Protein AF-A0A7S3WIM1-F1 (afdb_monomer_lite)

Secondary structure (DSSP, 8-state):
-------SSHHHHHHGGG-----S--PEEEETTTSHHHHHHHHHHHHHH---EEEEESSSS--GGGHHHHHHHHHHHHHHS-EEEEE--TT-HHHHHHHHHHHTSTT---TT----HHHHHHHHHHHTTTS-HHHHHHHHHHHHHHHHHHHHHHHHHHHS-S---HHHHHHHHHHHHHHHHHHHHHHHHH------------SPPP---------TTGGGTSS-S-HHHHHHHHHHHHHHHHHHHTT-

InterPro domains:
  IPR013968 Polyketide synthase-like, ketoreductase domain [PF08659] (28-104)

pLDDT: mean 79.64, std 20.09, range [36.84, 97.56]

Radius of gyration: 29.09 Å; chains: 1; bounding box: 79×67×80 Å

Sequence (248 aa):
QGGAVRLEEDLLCSFLHLKPRLQATLKMLVTGGLGGLGLICSFHCAAEFENPIITTSRSGKLPPNAGPTGQNLYEAIKEIVPIYNVKMDVGNSKAAADLFAWLNRPGVPFEERTMLIDDVIEQLKHKMNTLPNEALVALQDFLLETRDKLGEIIGDLLSRETKVEPGTVREIQDKAAAVSDMISRLAPKVGILRTGRCRLVGGVPPPSYSVPDWNGTAAQRESQMDKDVLLGLMQEEMEKQEAAEDAQ

Foldseek 3Di:
DDDDDPDPPVVVVVVLPDDPPLPPLDEAEQEQLLDLVSLVVLLVCLVRPLHEYEYEDLVLDNPPVNPPVSVVSVVNSVVRHHYHRHNDDPVDPVRVVVVVVVVPDPDPDRPDPCPPLVVVLVVCVVCVVPDDLVVLVVSLLVLVVVLVVLVVVLVVVVPDPDPDPVVVSVVSVVSSVSSVVSNVVSCVVNPDPDPPNPPSPNDDPPPPPPPPPCPPPVVPPPPPPPVVVVVVVVVVVVVVVVVVVVVD

Organism: NCBI:txid141414

Structure (mmCIF, N/CA/C/O backbone):
data_AF-A0A7S3WIM1-F1
#
_entry.id   AF-A0A7S3WIM1-F1
#
loop_
_atom_site.group_PDB
_atom_site.id
_atom_site.type_symbol
_atom_site.label_atom_id
_atom_site.label_alt_id
_atom_site.label_comp_id
_atom_site.label_asym_id
_atom_site.label_entity_id
_atom_site.label_seq_id
_atom_site.pdbx_PDB_ins_code
_atom_site.Cartn_x
_atom_site.Cartn_y
_atom_site.Cartn_z
_atom_site.occupancy
_atom_site.B_iso_or_equiv
_atom_site.auth_seq_id
_atom_site.auth_comp_id
_atom_site.auth_asym_id
_atom_site.auth_atom_id
_atom_site.pdbx_PDB_model_num
ATOM 1 N N . GLN A 1 1 ? -27.204 -46.152 -13.276 1.00 44.31 1 GLN A N 1
ATOM 2 C CA . GLN A 1 1 ? -25.795 -46.017 -13.706 1.00 44.31 1 GLN A CA 1
ATOM 3 C C . GLN A 1 1 ? -25.565 -44.551 -14.032 1.00 44.31 1 GLN A C 1
ATOM 5 O O . GLN A 1 1 ? -26.363 -44.009 -14.780 1.00 44.31 1 GLN A O 1
ATOM 10 N N . GLY A 1 2 ? -24.565 -43.913 -13.416 1.00 40.06 2 GLY A N 1
ATOM 11 C CA . GLY A 1 2 ? -24.251 -42.491 -13.631 1.00 40.06 2 GLY A CA 1
ATOM 12 C C . GLY A 1 2 ? -24.148 -41.652 -12.352 1.00 40.06 2 GLY A C 1
ATOM 13 O O . GLY A 1 2 ? -24.741 -40.585 -12.282 1.00 40.06 2 GLY A O 1
ATOM 14 N N . GLY A 1 3 ? -23.443 -42.143 -11.327 1.00 44.50 3 GLY A N 1
ATOM 15 C CA . GLY A 1 3 ? -23.048 -41.344 -10.163 1.00 44.50 3 GLY A CA 1
ATOM 16 C C . GLY A 1 3 ? -21.635 -40.810 -10.377 1.00 44.50 3 GLY A C 1
ATOM 17 O O . GLY A 1 3 ? -20.673 -41.514 -10.089 1.00 44.50 3 GLY A O 1
ATOM 18 N N . ALA A 1 4 ? -21.518 -39.605 -10.934 1.00 43.84 4 ALA A N 1
ATOM 19 C CA . ALA A 1 4 ? -20.244 -38.925 -11.137 1.00 43.84 4 ALA A CA 1
ATOM 20 C C . ALA A 1 4 ? -19.986 -37.946 -9.980 1.00 43.84 4 ALA A C 1
ATOM 22 O O . ALA A 1 4 ? -20.595 -36.884 -9.886 1.00 43.84 4 ALA A O 1
ATOM 23 N N . VAL A 1 5 ? -19.135 -38.414 -9.068 1.00 43.44 5 VAL A N 1
ATOM 24 C CA . VAL A 1 5 ? -18.111 -37.708 -8.281 1.00 43.44 5 VAL A CA 1
ATOM 25 C C . VAL A 1 5 ? -18.199 -36.174 -8.293 1.00 43.44 5 VAL A C 1
ATOM 27 O O . VAL A 1 5 ? -17.794 -35.519 -9.247 1.00 43.44 5 VAL A O 1
ATOM 30 N N . ARG A 1 6 ? -18.679 -35.606 -7.181 1.00 45.28 6 ARG A N 1
ATOM 31 C CA . ARG A 1 6 ? -18.720 -34.161 -6.899 1.00 45.28 6 ARG A CA 1
ATOM 32 C C . ARG A 1 6 ? -18.099 -33.878 -5.524 1.00 45.28 6 ARG A C 1
ATOM 34 O O . ARG A 1 6 ? -18.742 -33.297 -4.662 1.00 45.28 6 ARG A O 1
ATOM 41 N N . LEU A 1 7 ? -16.897 -34.414 -5.296 1.00 43.72 7 LEU A N 1
ATOM 42 C CA . LEU A 1 7 ? -16.209 -34.398 -3.993 1.00 43.72 7 LEU A CA 1
ATOM 43 C C . LEU A 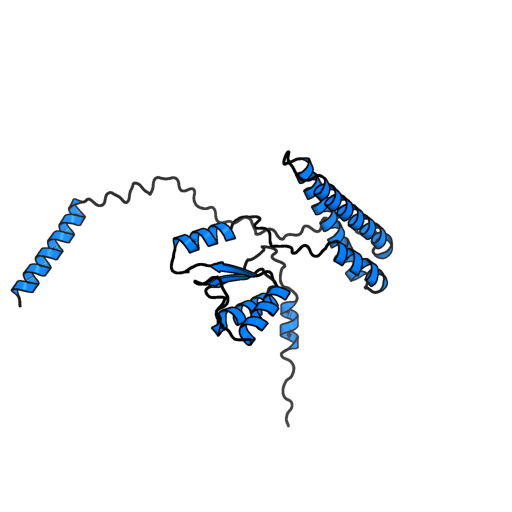1 7 ? -14.748 -33.907 -4.062 1.00 43.72 7 LEU A C 1
ATOM 45 O O . LEU A 1 7 ? -14.006 -34.113 -3.109 1.00 43.72 7 LEU A O 1
ATOM 49 N N . GLU A 1 8 ? -14.325 -33.248 -5.148 1.00 45.06 8 GLU A N 1
ATOM 50 C CA . GLU A 1 8 ? -12.956 -32.696 -5.254 1.00 45.06 8 GLU A CA 1
ATOM 51 C C . GLU A 1 8 ? -12.845 -31.165 -5.141 1.00 45.06 8 GLU A C 1
ATOM 53 O O . GLU A 1 8 ? -11.731 -30.656 -5.080 1.00 45.06 8 GLU A O 1
ATOM 58 N N . GLU A 1 9 ? -13.944 -30.412 -5.021 1.00 48.03 9 GLU A N 1
ATOM 59 C CA . GLU A 1 9 ? -13.854 -28.943 -4.872 1.00 48.03 9 GLU A CA 1
ATOM 60 C C . GLU A 1 9 ? -13.804 -28.467 -3.405 1.00 48.03 9 GLU A C 1
ATOM 62 O O . GLU A 1 9 ? -13.225 -27.421 -3.114 1.00 48.03 9 GLU A O 1
ATOM 67 N N . ASP A 1 10 ? -14.283 -29.265 -2.445 1.00 42.06 10 ASP A N 1
ATOM 68 C CA . ASP A 1 10 ? -14.347 -28.840 -1.033 1.00 42.06 10 ASP A CA 1
ATOM 69 C C . ASP A 1 10 ? -13.026 -29.033 -0.257 1.00 42.06 10 ASP A C 1
ATOM 71 O O . ASP A 1 10 ? -12.781 -28.379 0.762 1.00 42.06 10 ASP A O 1
ATOM 75 N N . LEU A 1 11 ? -12.117 -29.881 -0.754 1.00 40.75 11 LEU A N 1
ATOM 76 C CA . LEU A 1 11 ? -10.811 -30.124 -0.121 1.00 40.75 11 LEU A CA 1
ATOM 77 C C . LEU A 1 11 ? -9.737 -29.107 -0.540 1.00 40.75 11 LEU A C 1
ATOM 79 O O . LEU A 1 11 ? -8.843 -28.804 0.252 1.00 40.75 11 LEU A O 1
ATOM 83 N N . LEU A 1 12 ? -9.873 -28.492 -1.718 1.00 44.62 12 LEU A N 1
ATOM 84 C CA . LEU A 1 12 ? -9.030 -27.368 -2.146 1.00 44.62 12 LEU A CA 1
ATOM 85 C C . LEU A 1 12 ? -9.349 -26.075 -1.375 1.00 44.62 12 LEU A C 1
ATOM 87 O O . LEU A 1 12 ? -8.452 -25.278 -1.103 1.00 44.62 12 LEU A O 1
ATOM 91 N N . CYS A 1 13 ? -10.594 -25.911 -0.920 1.00 39.00 13 CYS A N 1
ATOM 92 C CA . CYS A 1 13 ? -11.019 -24.753 -0.131 1.00 39.00 13 CYS A CA 1
ATOM 93 C C . CYS A 1 13 ? -10.450 -24.771 1.306 1.00 39.00 13 CYS A C 1
ATOM 95 O O . CYS A 1 13 ? -10.194 -23.725 1.903 1.00 39.00 13 CYS A O 1
ATOM 97 N N . SER A 1 14 ? -10.158 -25.963 1.841 1.00 36.84 14 SER A N 1
ATOM 98 C CA . SER A 1 14 ? -9.621 -26.127 3.202 1.00 36.84 14 SER A CA 1
ATOM 99 C C . SER A 1 14 ? -8.096 -25.952 3.289 1.00 36.84 14 SER A C 1
ATOM 101 O O . SER A 1 14 ? -7.578 -25.639 4.359 1.00 36.84 14 SER A O 1
ATOM 103 N N . PHE A 1 15 ? -7.369 -26.080 2.171 1.00 37.62 15 PHE A N 1
ATOM 104 C CA . PHE A 1 15 ? -5.923 -25.804 2.114 1.00 37.62 15 PHE A CA 1
ATOM 105 C C . PHE A 1 15 ? -5.602 -24.322 1.843 1.00 37.62 15 PHE A C 1
ATOM 107 O O . PHE A 1 15 ? -4.501 -23.861 2.139 1.00 37.62 15 PHE A O 1
ATOM 114 N N . LEU A 1 16 ? -6.576 -23.548 1.348 1.00 43.53 16 LEU A N 1
ATOM 115 C CA . LEU A 1 16 ? -6.463 -22.098 1.140 1.00 43.53 16 LEU A CA 1
ATOM 116 C C . LEU A 1 16 ? -6.648 -21.271 2.426 1.00 43.53 16 LEU A C 1
ATOM 118 O O . LEU A 1 16 ? -6.333 -20.082 2.439 1.00 43.53 16 LEU A O 1
ATOM 122 N N . HIS A 1 17 ? -7.108 -21.880 3.524 1.00 42.34 17 HIS A N 1
ATOM 123 C CA . HIS A 1 17 ? -7.450 -21.165 4.762 1.00 42.34 17 HIS A CA 1
ATOM 124 C C . HIS A 1 17 ? -6.300 -21.003 5.767 1.00 42.34 17 HIS A C 1
ATOM 126 O O . HIS A 1 17 ? -6.487 -20.437 6.844 1.00 42.34 17 HIS A O 1
ATOM 132 N N . LEU A 1 18 ? -5.095 -21.456 5.414 1.00 36.91 18 LEU A N 1
ATOM 133 C CA . LEU A 1 18 ? -3.897 -21.295 6.233 1.00 36.91 18 LEU A CA 1
ATOM 134 C C . LEU A 1 18 ? -2.761 -20.656 5.426 1.00 36.91 18 LEU A C 1
ATOM 136 O O . LEU A 1 18 ? -1.628 -21.126 5.462 1.00 36.91 18 LEU A O 1
ATOM 140 N N . LYS A 1 19 ? -3.038 -19.578 4.676 1.00 43.16 19 LYS A N 1
ATOM 141 C CA . LYS A 1 19 ? -1.959 -18.728 4.152 1.00 43.16 19 LYS A CA 1
ATOM 142 C C . LYS A 1 19 ? -1.282 -18.063 5.355 1.00 43.16 19 LYS A C 1
ATOM 144 O O . LYS A 1 19 ? -1.912 -17.212 5.992 1.00 43.16 19 LYS A O 1
ATOM 149 N N . PRO A 1 20 ? -0.028 -18.410 5.709 1.00 40.34 20 PRO A N 1
ATOM 150 C CA . PRO A 1 20 ? 0.709 -17.598 6.657 1.00 40.34 20 PRO A CA 1
ATOM 151 C C . PRO A 1 20 ? 0.737 -16.193 6.062 1.00 40.34 20 PRO A C 1
ATOM 153 O O . PRO A 1 20 ? 1.216 -16.004 4.943 1.00 40.34 20 PRO A O 1
ATOM 156 N N . ARG A 1 21 ? 0.170 -15.219 6.783 1.00 42.69 21 ARG A N 1
ATOM 157 C CA . ARG A 1 21 ? 0.326 -13.787 6.513 1.00 42.69 21 ARG A CA 1
ATOM 158 C C . ARG A 1 21 ? 1.806 -13.435 6.690 1.00 42.69 21 ARG A C 1
ATOM 160 O O . ARG A 1 21 ? 2.195 -12.785 7.654 1.00 42.69 21 ARG A O 1
ATOM 167 N N . LEU A 1 22 ? 2.644 -13.900 5.769 1.00 41.75 22 LEU A N 1
ATOM 168 C CA . LEU A 1 22 ? 3.973 -13.384 5.512 1.00 41.75 22 LEU A CA 1
ATOM 169 C C . LEU A 1 22 ? 3.746 -11.962 5.003 1.00 41.75 22 LEU A C 1
ATOM 171 O O . LEU A 1 22 ? 3.709 -11.712 3.808 1.00 41.75 22 LEU A O 1
ATOM 175 N N . GLN A 1 23 ? 3.564 -11.022 5.933 1.00 47.00 23 GLN A N 1
ATOM 176 C CA . GLN A 1 23 ? 3.535 -9.582 5.674 1.00 47.00 23 GLN A CA 1
ATOM 177 C C . GLN A 1 23 ? 4.931 -9.037 5.326 1.00 47.00 23 GLN A C 1
ATOM 179 O O . GLN A 1 23 ? 5.247 -7.872 5.553 1.00 47.00 23 GLN A O 1
ATOM 184 N N . ALA A 1 24 ? 5.771 -9.861 4.705 1.00 47.94 24 ALA A N 1
ATOM 185 C CA . ALA A 1 24 ? 6.684 -9.330 3.724 1.00 47.94 24 ALA A CA 1
ATOM 186 C C . ALA A 1 24 ? 5.780 -8.811 2.605 1.00 47.94 24 ALA A C 1
ATOM 188 O O . ALA A 1 24 ? 5.082 -9.597 1.973 1.00 47.94 24 ALA A O 1
ATOM 189 N N . THR A 1 25 ? 5.721 -7.499 2.406 1.00 60.59 25 THR A N 1
ATOM 190 C CA . THR A 1 25 ? 5.025 -6.877 1.275 1.00 60.59 25 THR A CA 1
ATOM 191 C C . THR A 1 25 ? 5.724 -7.299 -0.020 1.00 60.59 25 THR A C 1
ATOM 193 O O . THR A 1 25 ? 6.511 -6.561 -0.609 1.00 60.59 25 THR A O 1
ATOM 196 N N . LEU A 1 26 ? 5.497 -8.551 -0.421 1.00 71.44 26 LEU A N 1
ATOM 197 C CA . LEU A 1 26 ? 6.069 -9.190 -1.591 1.00 71.44 26 LEU A CA 1
ATOM 198 C C . LEU A 1 26 ? 5.455 -8.510 -2.806 1.00 71.44 26 LEU A C 1
ATOM 200 O O . LEU A 1 26 ? 4.326 -8.786 -3.194 1.00 71.44 26 LEU A O 1
ATOM 204 N N . LYS A 1 27 ? 6.201 -7.572 -3.384 1.00 85.56 27 LYS A N 1
ATOM 205 C CA . LYS A 1 27 ? 5.843 -6.929 -4.647 1.00 85.56 27 LYS A CA 1
ATOM 206 C C . LYS A 1 27 ? 5.960 -7.973 -5.754 1.00 85.56 27 LYS A C 1
ATOM 208 O O . LYS A 1 27 ? 7.002 -8.617 -5.878 1.00 85.56 27 LYS A O 1
ATOM 213 N N . MET A 1 28 ? 4.922 -8.126 -6.567 1.00 92.06 28 MET A N 1
ATOM 214 C CA . MET A 1 28 ? 4.982 -9.012 -7.728 1.00 92.06 28 MET A CA 1
ATOM 215 C C . MET A 1 28 ? 5.430 -8.237 -8.958 1.00 92.06 28 MET A C 1
ATOM 217 O O . MET A 1 28 ? 4.812 -7.245 -9.331 1.00 92.06 28 MET A O 1
ATOM 221 N N . LEU A 1 29 ? 6.507 -8.695 -9.591 1.00 94.38 29 LEU A N 1
ATOM 222 C CA . LEU A 1 29 ? 7.037 -8.111 -10.817 1.00 94.38 29 LEU A CA 1
ATOM 223 C C . LEU A 1 29 ? 6.609 -8.958 -12.017 1.00 94.38 29 LEU A C 1
ATOM 225 O O . LEU A 1 29 ? 6.987 -10.123 -12.118 1.00 94.38 29 LEU A O 1
ATOM 229 N N . VAL A 1 30 ? 5.867 -8.361 -12.947 1.00 95.81 30 VAL A N 1
ATOM 230 C CA . VAL A 1 30 ? 5.442 -9.007 -14.195 1.00 95.81 30 VAL A CA 1
ATOM 231 C C . VAL A 1 30 ? 6.123 -8.314 -15.368 1.00 95.81 30 VAL A C 1
ATOM 233 O O . VAL A 1 30 ? 5.786 -7.182 -15.741 1.00 95.81 30 VAL A O 1
ATOM 236 N N . THR A 1 31 ? 7.094 -8.997 -15.973 1.00 96.12 31 THR A N 1
ATOM 237 C CA . THR A 1 31 ? 7.763 -8.493 -17.171 1.00 96.12 31 THR A CA 1
ATOM 238 C C . THR A 1 31 ? 6.844 -8.609 -18.383 1.00 96.12 31 THR A C 1
ATOM 240 O O . THR A 1 31 ? 6.213 -9.638 -18.609 1.00 96.12 31 THR A O 1
ATOM 243 N N . GLY A 1 32 ? 6.693 -7.524 -19.146 1.00 95.06 32 GLY A N 1
ATOM 244 C CA . GLY A 1 32 ? 5.708 -7.483 -20.232 1.00 95.06 32 GLY A CA 1
ATOM 245 C C . GLY A 1 32 ? 4.250 -7.499 -19.747 1.00 95.06 32 GLY A C 1
ATOM 246 O O . GLY A 1 32 ? 3.360 -7.884 -20.505 1.00 95.06 32 GLY A O 1
ATOM 247 N N . GLY A 1 33 ? 3.987 -7.066 -18.507 1.00 94.06 33 GLY A N 1
ATOM 248 C CA . GLY A 1 33 ? 2.667 -7.148 -17.866 1.00 94.06 33 GLY A CA 1
ATOM 249 C C . GLY A 1 33 ? 1.535 -6.393 -18.575 1.00 94.06 33 GLY A C 1
ATOM 250 O O . GLY A 1 33 ? 0.373 -6.699 -18.349 1.00 94.06 33 GLY A O 1
ATOM 251 N N . LEU A 1 34 ? 1.853 -5.455 -19.477 1.00 94.62 34 LEU A N 1
ATOM 252 C CA . LEU A 1 34 ? 0.857 -4.727 -20.282 1.00 94.62 34 LEU A CA 1
ATOM 253 C C . LEU A 1 34 ? 0.441 -5.461 -21.574 1.00 94.62 34 LEU A C 1
ATOM 255 O O . LEU A 1 34 ? -0.373 -4.939 -22.334 1.00 94.62 34 LEU A O 1
ATOM 259 N N . GLY A 1 35 ? 1.015 -6.632 -21.869 1.00 94.06 35 GLY A N 1
ATOM 260 C CA . GLY A 1 35 ? 0.565 -7.502 -22.962 1.00 94.06 35 GLY A CA 1
ATOM 261 C C . GLY A 1 35 ? -0.676 -8.319 -22.580 1.00 94.06 35 GLY A C 1
ATOM 262 O O . GLY A 1 35 ? -0.981 -8.457 -21.402 1.00 94.06 35 GLY A O 1
ATOM 263 N N . GLY A 1 36 ? -1.372 -8.916 -23.556 1.00 93.44 36 GLY A N 1
ATOM 264 C CA . GLY A 1 36 ? -2.615 -9.667 -23.299 1.00 93.44 36 GLY A CA 1
ATOM 265 C C . GLY A 1 36 ? -2.464 -10.776 -22.247 1.00 93.44 36 GLY A C 1
ATOM 266 O O . GLY A 1 36 ? -3.211 -10.812 -21.275 1.00 93.44 36 GLY A O 1
ATOM 267 N N . LEU A 1 37 ? -1.436 -11.623 -22.382 1.00 94.19 37 LEU A N 1
ATOM 268 C CA . LEU A 1 37 ? -1.126 -12.660 -21.385 1.00 94.19 37 LEU A CA 1
ATOM 269 C C . LEU A 1 37 ? -0.609 -12.079 -20.063 1.00 94.19 37 LEU A C 1
ATOM 271 O O . LEU A 1 37 ? -0.914 -12.608 -18.998 1.00 94.19 37 LEU A O 1
ATOM 275 N N . GLY A 1 38 ? 0.146 -10.980 -20.128 1.00 95.19 38 GLY A N 1
ATOM 276 C CA . GLY A 1 38 ? 0.656 -10.283 -18.949 1.00 95.19 38 GLY A CA 1
ATOM 277 C C . GLY A 1 38 ? -0.467 -9.740 -18.065 1.00 95.19 38 GLY A C 1
ATOM 278 O O . GLY A 1 38 ? -0.392 -9.873 -16.846 1.00 95.19 38 GLY A O 1
ATOM 279 N N . LEU A 1 39 ? -1.533 -9.208 -18.671 1.00 95.88 39 LEU A N 1
ATOM 280 C CA . LEU A 1 39 ? -2.716 -8.711 -17.965 1.00 95.88 39 LEU A CA 1
ATOM 281 C C . LEU A 1 39 ? -3.506 -9.848 -17.317 1.00 95.88 39 LEU A C 1
ATOM 283 O O . LEU A 1 39 ? -3.874 -9.733 -16.155 1.00 95.88 39 LEU A O 1
ATOM 287 N N . ILE A 1 40 ? -3.709 -10.963 -18.023 1.00 95.69 40 ILE A N 1
ATOM 288 C CA . ILE A 1 40 ? -4.391 -12.142 -17.463 1.00 95.69 40 ILE A CA 1
ATOM 289 C C . ILE A 1 40 ? -3.599 -12.707 -16.275 1.00 95.69 40 ILE A C 1
ATOM 291 O O . ILE A 1 40 ? -4.168 -12.966 -15.218 1.00 95.69 40 ILE A O 1
ATOM 295 N N . CYS A 1 41 ? -2.277 -12.839 -16.420 1.00 96.31 41 CYS A N 1
ATOM 296 C CA . CYS A 1 41 ? -1.400 -13.282 -15.337 1.00 96.31 41 CYS A CA 1
ATOM 297 C C . CYS A 1 41 ? -1.461 -12.316 -14.144 1.00 96.31 41 CYS A C 1
ATOM 299 O O . CYS A 1 41 ? -1.649 -12.743 -13.009 1.00 96.31 41 CYS A O 1
ATOM 301 N N . SER A 1 42 ? -1.393 -11.007 -14.406 1.00 96.12 42 SER A N 1
ATOM 302 C CA . SER A 1 42 ? -1.501 -9.975 -13.369 1.00 96.12 42 SER A CA 1
ATOM 303 C C . SER A 1 42 ? -2.852 -10.030 -12.650 1.00 96.12 42 SER A C 1
ATOM 305 O O . SER A 1 42 ? -2.892 -9.901 -11.434 1.00 96.12 42 SER A O 1
ATOM 307 N N . PHE A 1 43 ? -3.947 -10.290 -13.364 1.00 95.94 43 PHE A N 1
ATOM 308 C CA . PHE A 1 43 ? -5.272 -10.457 -12.771 1.00 95.94 43 PHE A CA 1
ATOM 309 C C . PHE A 1 43 ? -5.362 -11.672 -11.850 1.00 95.94 43 PHE A C 1
ATOM 311 O O . PHE A 1 43 ? -5.806 -11.536 -10.712 1.00 95.94 43 PHE A O 1
ATOM 318 N N . HIS A 1 44 ? -4.872 -12.832 -12.285 1.00 95.00 44 HIS A N 1
ATOM 319 C CA . HIS A 1 44 ? -4.832 -14.015 -11.424 1.00 95.00 44 HIS A CA 1
ATOM 320 C C . HIS A 1 44 ? -3.946 -13.804 -10.194 1.00 95.00 44 HIS A C 1
ATOM 322 O O . HIS A 1 44 ? -4.337 -14.155 -9.085 1.00 95.00 44 HIS A O 1
ATOM 328 N N . CYS A 1 45 ? -2.786 -13.173 -10.369 1.00 93.38 45 CYS A N 1
ATOM 329 C CA . CYS A 1 45 ? -1.904 -12.823 -9.265 1.00 93.38 45 CYS A CA 1
ATOM 330 C C . CYS A 1 45 ? -2.575 -11.853 -8.275 1.00 93.38 45 CYS A C 1
ATOM 332 O O . CYS A 1 45 ? -2.471 -12.043 -7.064 1.00 93.38 45 CYS A O 1
ATOM 334 N N . ALA A 1 46 ? -3.284 -10.836 -8.771 1.00 93.38 46 ALA A N 1
ATOM 335 C CA . ALA A 1 46 ? -4.006 -9.880 -7.937 1.00 93.38 46 ALA A CA 1
ATOM 336 C C . ALA A 1 46 ? -5.101 -10.564 -7.114 1.00 93.38 46 ALA A C 1
ATOM 338 O O . ALA A 1 46 ? -5.165 -10.355 -5.906 1.00 93.38 46 ALA A O 1
ATOM 339 N N . ALA A 1 47 ? -5.912 -11.404 -7.760 1.00 92.31 47 ALA A N 1
ATOM 340 C CA . ALA A 1 47 ? -7.014 -12.115 -7.122 1.00 92.31 47 ALA A CA 1
ATOM 341 C C . ALA A 1 47 ? -6.538 -13.130 -6.069 1.00 92.31 47 ALA A C 1
ATOM 343 O O . ALA A 1 47 ? -7.187 -13.301 -5.044 1.00 92.31 47 ALA A O 1
ATOM 344 N N . GLU A 1 48 ? -5.405 -13.796 -6.307 1.00 91.19 48 GLU A N 1
ATOM 345 C CA . GLU A 1 48 ? -4.927 -14.874 -5.436 1.00 91.19 48 GLU A CA 1
ATOM 346 C C . GLU A 1 48 ? -4.087 -14.368 -4.255 1.00 91.19 48 GLU A C 1
ATOM 348 O O . GLU A 1 48 ? -4.126 -14.935 -3.159 1.00 91.19 48 GLU A O 1
ATOM 353 N N . PHE A 1 49 ? -3.277 -13.331 -4.469 1.00 86.25 49 PHE A N 1
ATOM 354 C CA . PHE A 1 49 ? -2.269 -12.907 -3.495 1.00 86.25 49 PHE A CA 1
ATOM 355 C C . PHE A 1 49 ? -2.520 -11.518 -2.907 1.00 86.25 49 PHE A C 1
ATOM 357 O O . PHE A 1 49 ? -1.857 -11.178 -1.931 1.00 86.25 49 PHE A O 1
ATOM 364 N N . GLU A 1 50 ? -3.412 -10.709 -3.493 1.00 86.88 50 GLU A N 1
ATOM 365 C CA . GLU A 1 50 ? -3.728 -9.330 -3.068 1.00 86.88 50 GLU A CA 1
ATOM 366 C C . GLU A 1 50 ? -2.496 -8.416 -2.884 1.00 86.88 50 GLU A C 1
ATOM 368 O O . GLU A 1 50 ? -2.534 -7.377 -2.206 1.00 86.88 50 GLU A O 1
ATOM 373 N N . ASN A 1 51 ? -1.379 -8.786 -3.513 1.00 85.62 51 ASN A N 1
ATOM 374 C CA . ASN A 1 51 ? -0.128 -8.056 -3.422 1.00 85.62 51 ASN A CA 1
ATOM 375 C C . ASN A 1 51 ? -0.033 -6.994 -4.525 1.00 85.62 51 ASN A C 1
ATOM 377 O O . ASN A 1 51 ? -0.480 -7.228 -5.647 1.00 85.62 51 ASN A O 1
ATOM 381 N N . PRO A 1 52 ? 0.609 -5.850 -4.243 1.00 90.25 52 PRO A N 1
ATOM 382 C CA . PRO A 1 52 ? 0.917 -4.831 -5.241 1.00 90.25 52 PRO A CA 1
ATOM 383 C C . PRO A 1 52 ? 1.645 -5.414 -6.457 1.00 90.25 52 PRO A C 1
ATOM 385 O O . PRO A 1 52 ? 2.633 -6.145 -6.311 1.00 90.25 52 PRO A O 1
ATOM 388 N N . ILE A 1 53 ? 1.169 -5.061 -7.651 1.00 93.56 53 ILE A N 1
ATOM 389 C CA . ILE A 1 53 ? 1.704 -5.563 -8.920 1.00 93.56 53 ILE A CA 1
ATOM 390 C C . ILE A 1 53 ? 2.510 -4.473 -9.606 1.00 93.56 53 ILE A C 1
ATOM 392 O O . ILE A 1 53 ? 2.109 -3.317 -9.694 1.00 93.56 53 ILE A O 1
ATOM 396 N N . ILE A 1 54 ? 3.662 -4.855 -10.132 1.00 95.19 54 ILE A N 1
ATOM 397 C CA . ILE A 1 54 ? 4.575 -3.977 -10.842 1.00 95.19 54 ILE A CA 1
ATOM 398 C C . ILE A 1 54 ? 4.726 -4.556 -12.232 1.00 95.19 54 ILE A C 1
ATOM 400 O O . ILE A 1 54 ? 5.313 -5.619 -12.422 1.00 95.19 54 ILE A O 1
ATOM 404 N N . THR A 1 55 ? 4.149 -3.875 -13.212 1.00 96.38 55 THR A N 1
ATOM 405 C CA . THR A 1 55 ? 4.231 -4.290 -14.607 1.00 96.38 55 THR A CA 1
ATOM 406 C C . THR A 1 55 ? 5.362 -3.546 -15.292 1.00 96.38 55 THR A C 1
ATOM 408 O O . THR A 1 55 ? 5.598 -2.364 -15.039 1.00 96.38 55 THR A O 1
ATOM 411 N N . THR A 1 56 ? 6.076 -4.229 -16.181 1.00 97.06 56 THR A N 1
ATOM 412 C CA . THR A 1 56 ? 7.122 -3.597 -16.989 1.00 97.06 56 THR A CA 1
ATOM 413 C C . THR A 1 56 ? 6.760 -3.669 -18.462 1.00 97.06 56 THR A C 1
ATOM 415 O O . THR A 1 56 ? 6.203 -4.657 -18.944 1.00 97.06 56 THR A O 1
ATOM 418 N N . SER A 1 57 ? 7.034 -2.595 -19.194 1.00 95.94 57 SER A N 1
ATOM 419 C CA . SER A 1 57 ? 6.816 -2.534 -20.638 1.00 95.94 57 SER A CA 1
ATOM 420 C C . SER A 1 57 ? 7.725 -1.490 -21.268 1.00 95.94 57 SER A C 1
ATOM 422 O O . SER A 1 57 ? 7.954 -0.431 -20.688 1.00 95.94 57 SER A O 1
ATOM 424 N N . ARG A 1 58 ? 8.159 -1.727 -22.510 1.00 95.31 58 ARG A N 1
ATOM 425 C CA . ARG A 1 58 ? 8.956 -0.760 -23.285 1.00 95.31 58 ARG A CA 1
ATOM 426 C C . ARG A 1 58 ? 8.223 0.571 -23.496 1.00 95.31 58 ARG A C 1
ATOM 428 O O . ARG A 1 58 ? 8.848 1.630 -23.514 1.00 95.31 58 ARG A O 1
ATOM 435 N N . SER A 1 59 ? 6.896 0.534 -23.641 1.00 93.31 59 SER A N 1
ATOM 436 C CA . SER A 1 59 ? 6.068 1.734 -23.821 1.00 93.31 59 SER A CA 1
ATOM 437 C C . SER A 1 59 ? 5.679 2.397 -22.497 1.00 93.31 59 SER A C 1
ATOM 439 O O . SER A 1 59 ? 5.452 3.606 -22.475 1.00 93.31 59 SER A O 1
ATOM 441 N N . GLY A 1 60 ? 5.567 1.616 -21.414 1.00 90.75 60 GLY A N 1
ATOM 442 C CA . GLY A 1 60 ? 4.985 2.043 -20.133 1.00 90.75 60 GLY A CA 1
ATOM 443 C C . GLY A 1 60 ? 3.488 2.376 -20.191 1.00 90.75 60 GLY A C 1
ATOM 444 O O . GLY A 1 60 ? 2.922 2.839 -19.207 1.00 90.75 60 GLY A O 1
ATOM 445 N N . LYS A 1 61 ? 2.841 2.164 -21.341 1.00 91.62 61 LYS A N 1
ATOM 446 C CA . LYS A 1 61 ? 1.420 2.443 -21.577 1.00 91.62 61 LYS A CA 1
ATOM 447 C C . LYS A 1 61 ? 0.731 1.187 -22.078 1.00 91.62 61 LYS A C 1
ATOM 449 O O . LYS A 1 61 ? 1.356 0.392 -22.789 1.00 91.62 61 LYS A O 1
ATOM 454 N N . LEU A 1 62 ? -0.547 1.042 -21.732 1.00 91.00 62 LEU A N 1
ATOM 455 C CA . LEU A 1 62 ? -1.382 -0.022 -22.272 1.00 91.00 62 LEU A CA 1
ATOM 456 C C . LEU A 1 62 ? -1.361 0.087 -23.809 1.00 91.00 62 LEU A C 1
ATOM 458 O O . LEU A 1 62 ? -1.594 1.183 -24.333 1.00 91.00 62 LEU A O 1
ATOM 462 N N . PRO A 1 63 ? -1.009 -0.982 -24.542 1.00 86.94 63 PRO A N 1
ATOM 463 C CA . PRO A 1 63 ? -0.984 -0.916 -25.992 1.00 86.94 63 PRO A CA 1
ATOM 464 C C . PRO A 1 63 ? -2.404 -0.637 -26.509 1.00 86.94 63 PRO A C 1
ATOM 466 O O . PRO A 1 63 ? -3.352 -1.254 -26.022 1.00 86.94 63 PRO A O 1
ATOM 469 N N . PRO A 1 64 ? -2.580 0.241 -27.515 1.00 84.81 64 PRO A N 1
ATOM 470 C CA . PRO A 1 64 ? -3.904 0.536 -28.073 1.00 84.81 64 PRO A CA 1
ATOM 471 C C . PRO A 1 64 ? -4.579 -0.719 -28.651 1.00 84.81 64 PRO A C 1
ATOM 473 O O . PRO A 1 64 ? -5.800 -0.818 -28.680 1.00 84.81 64 PRO A O 1
ATOM 476 N N . ASN A 1 65 ? -3.777 -1.719 -29.029 1.00 84.44 65 ASN A N 1
ATOM 477 C CA . ASN A 1 65 ? -4.232 -3.002 -29.557 1.00 84.44 65 ASN A CA 1
ATOM 478 C C . ASN A 1 65 ? -4.745 -3.975 -28.480 1.00 84.44 65 ASN A C 1
ATOM 480 O O . ASN A 1 65 ? -5.192 -5.061 -28.833 1.00 84.44 65 ASN A O 1
ATOM 484 N N . ALA A 1 66 ? -4.681 -3.633 -27.187 1.00 84.88 66 ALA A N 1
ATOM 485 C CA . ALA A 1 66 ? -5.215 -4.484 -26.116 1.00 84.88 66 ALA A CA 1
ATOM 486 C C . ALA A 1 66 ? -6.744 -4.676 -26.213 1.00 84.88 66 ALA A C 1
ATOM 488 O O . ALA A 1 66 ? -7.295 -5.587 -25.594 1.00 84.88 66 ALA A O 1
ATOM 489 N N . GLY A 1 67 ? -7.419 -3.831 -27.001 1.00 91.44 67 GLY A N 1
ATOM 490 C CA . GLY A 1 67 ? -8.863 -3.857 -27.188 1.00 91.44 67 GLY A CA 1
ATOM 491 C C . GLY A 1 67 ? -9.639 -3.521 -25.905 1.00 91.44 67 GLY A C 1
ATOM 492 O O . GLY A 1 67 ? -9.042 -3.266 -24.855 1.00 91.44 67 GLY A O 1
ATOM 493 N N . PRO A 1 68 ? -10.981 -3.534 -25.970 1.00 93.12 68 PRO A N 1
ATOM 494 C CA . PRO A 1 68 ? -11.835 -3.280 -24.808 1.00 93.12 68 PRO A CA 1
ATOM 495 C C . PRO A 1 68 ? -11.608 -4.297 -23.681 1.00 93.12 68 PRO A C 1
ATOM 497 O O . PRO A 1 68 ? -11.583 -3.942 -22.510 1.00 93.12 68 PRO A O 1
ATOM 500 N N . THR A 1 69 ? -11.360 -5.564 -24.027 1.00 92.38 69 THR A N 1
ATOM 501 C CA . THR A 1 69 ? -11.128 -6.635 -23.047 1.00 92.38 69 THR A CA 1
ATOM 502 C C . THR A 1 69 ? -9.880 -6.388 -22.200 1.00 92.38 69 THR A C 1
ATOM 504 O O . THR A 1 69 ? -9.917 -6.586 -20.988 1.00 92.38 69 THR A O 1
ATOM 507 N N . GLY A 1 70 ? -8.780 -5.929 -22.809 1.00 94.06 70 GLY A N 1
ATOM 508 C CA . GLY A 1 70 ? -7.559 -5.608 -22.072 1.00 94.06 70 GLY A CA 1
ATOM 509 C C . GLY A 1 70 ? -7.715 -4.388 -21.161 1.00 94.06 70 GLY A C 1
ATOM 510 O O . GLY A 1 70 ? -7.131 -4.369 -20.081 1.00 94.06 70 GLY A O 1
ATOM 511 N N . GLN A 1 71 ? -8.526 -3.401 -21.559 1.00 94.38 71 GLN A N 1
ATOM 512 C CA . GLN A 1 71 ? -8.849 -2.248 -20.711 1.00 94.38 71 GLN A CA 1
ATOM 513 C C . GLN A 1 71 ? -9.684 -2.663 -19.498 1.00 94.38 71 GLN A C 1
ATOM 515 O O . GLN A 1 71 ? -9.293 -2.349 -18.378 1.00 94.38 71 GLN A O 1
ATOM 520 N N . ASN A 1 72 ? -10.737 -3.459 -19.703 1.00 95.56 72 ASN A N 1
ATOM 521 C CA . ASN A 1 72 ? -11.581 -3.961 -18.615 1.00 95.56 72 ASN A CA 1
ATOM 522 C C . ASN A 1 72 ? -10.779 -4.795 -17.604 1.00 95.56 72 ASN A C 1
ATOM 524 O O . ASN A 1 72 ? -10.951 -4.642 -16.400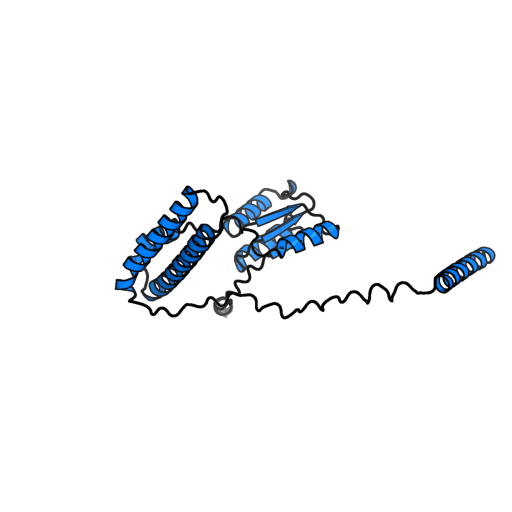 1.00 95.56 72 ASN A O 1
ATOM 528 N N . LEU A 1 73 ? -9.872 -5.659 -18.079 1.00 95.69 73 LEU A N 1
ATOM 529 C CA . LEU A 1 73 ? -8.973 -6.414 -17.200 1.00 95.69 73 LEU A CA 1
ATOM 530 C C . LEU A 1 73 ? -8.053 -5.483 -16.412 1.00 95.69 73 LEU A C 1
ATOM 532 O O . LEU A 1 73 ? -7.885 -5.656 -15.212 1.00 95.69 73 LEU A O 1
ATOM 536 N N . TYR A 1 74 ? -7.459 -4.491 -17.072 1.00 95.44 74 TYR A N 1
ATOM 537 C CA . TYR A 1 74 ? -6.569 -3.544 -16.412 1.00 95.44 74 TYR A CA 1
ATOM 538 C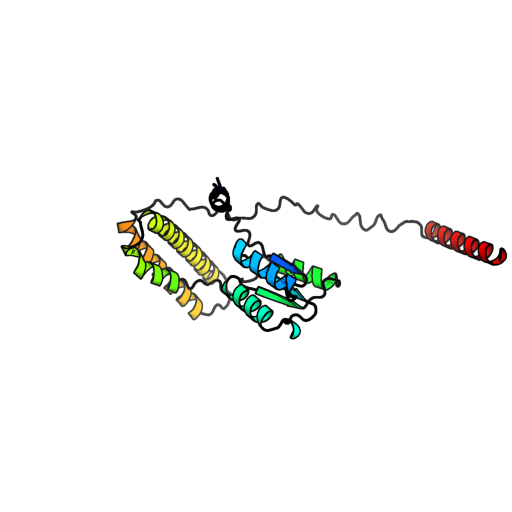 C . TYR A 1 74 ? -7.288 -2.714 -15.334 1.00 95.44 74 TYR A C 1
ATOM 540 O O . TYR A 1 74 ? -6.716 -2.479 -14.271 1.00 95.44 74 TYR A O 1
ATOM 548 N N . GLU A 1 75 ? -8.537 -2.310 -15.578 1.00 95.12 75 GLU A N 1
ATOM 549 C CA . GLU A 1 75 ? -9.395 -1.643 -14.591 1.00 95.12 75 GLU A CA 1
ATOM 550 C C . GLU A 1 75 ? -9.755 -2.572 -13.428 1.00 95.12 75 GLU A C 1
ATOM 552 O O . GLU A 1 75 ? -9.543 -2.198 -12.279 1.00 95.12 75 GLU A O 1
ATOM 557 N N . ALA A 1 76 ? -10.161 -3.814 -13.705 1.00 95.62 76 ALA A N 1
ATOM 558 C CA . ALA A 1 76 ? -10.463 -4.794 -12.663 1.00 95.62 76 ALA A CA 1
ATOM 559 C C . ALA A 1 76 ? -9.254 -5.079 -11.754 1.00 95.62 76 ALA A C 1
ATOM 561 O O . ALA A 1 76 ? -9.402 -5.207 -10.543 1.00 95.62 76 ALA A O 1
ATOM 562 N N . ILE A 1 77 ? -8.033 -5.137 -12.302 1.00 95.44 77 ILE A N 1
ATOM 563 C CA . ILE A 1 77 ? -6.827 -5.320 -11.478 1.00 95.44 77 ILE A CA 1
ATOM 564 C C . ILE A 1 77 ? -6.616 -4.111 -10.555 1.00 95.44 77 ILE A C 1
ATOM 566 O O . ILE A 1 77 ? -6.265 -4.304 -9.393 1.00 95.44 77 ILE A O 1
ATOM 570 N N . LYS A 1 78 ? -6.844 -2.883 -11.047 1.00 93.12 78 LYS A N 1
ATOM 571 C CA . LYS A 1 78 ? -6.682 -1.651 -10.254 1.00 93.12 78 LYS A CA 1
ATOM 572 C C . LYS A 1 78 ? -7.639 -1.573 -9.069 1.00 93.12 78 LYS A C 1
ATOM 574 O O . LYS A 1 78 ? -7.293 -0.947 -8.074 1.00 93.12 78 LYS A O 1
ATOM 579 N N . GLU A 1 79 ? -8.819 -2.175 -9.182 1.00 90.38 79 GLU A N 1
ATOM 580 C CA . GLU A 1 79 ? -9.788 -2.244 -8.084 1.00 90.38 79 GLU A CA 1
ATOM 581 C C . GLU A 1 79 ? -9.334 -3.193 -6.965 1.00 90.38 79 GLU A C 1
ATOM 583 O O . GLU A 1 79 ? -9.643 -2.957 -5.799 1.00 90.38 79 GLU A O 1
ATOM 588 N N . ILE A 1 80 ? -8.581 -4.248 -7.299 1.00 91.06 80 ILE A N 1
ATOM 589 C CA . ILE A 1 80 ? -8.132 -5.263 -6.332 1.00 91.06 80 ILE A CA 1
ATOM 590 C C . ILE A 1 80 ? -6.808 -4.847 -5.680 1.00 91.06 80 ILE A C 1
ATOM 592 O 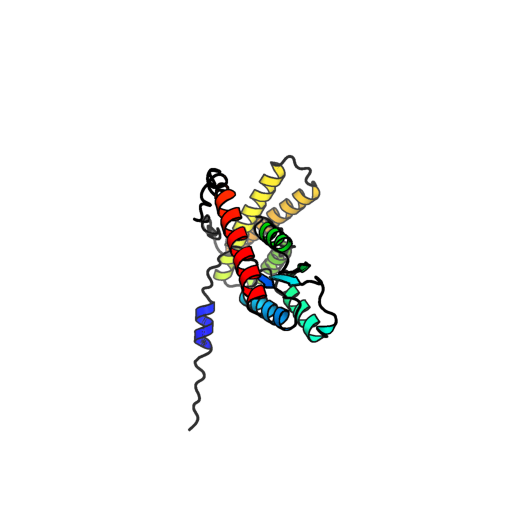O . ILE A 1 80 ? -6.656 -4.905 -4.458 1.00 91.06 80 ILE A O 1
ATOM 596 N N . VAL A 1 81 ? -5.819 -4.454 -6.489 1.00 91.31 81 VAL A N 1
ATOM 597 C CA . VAL A 1 81 ? -4.456 -4.160 -6.027 1.00 91.31 81 VAL A CA 1
ATOM 598 C C . VAL A 1 81 ? -3.883 -2.912 -6.699 1.00 91.31 81 VAL A C 1
ATOM 600 O O . VAL A 1 81 ? -4.148 -2.654 -7.874 1.00 91.31 81 VAL A O 1
ATOM 603 N N . PRO A 1 82 ? -3.011 -2.157 -6.006 1.00 90.19 82 PRO A N 1
ATOM 604 C CA . PRO A 1 82 ? -2.281 -1.071 -6.641 1.00 90.19 82 PRO A CA 1
ATOM 605 C C . PRO A 1 82 ? -1.329 -1.629 -7.709 1.00 90.19 82 PRO A C 1
ATOM 607 O O . PRO A 1 82 ? -0.571 -2.574 -7.455 1.00 90.19 82 PRO A O 1
ATOM 610 N N . ILE A 1 83 ? -1.366 -1.025 -8.900 1.00 93.00 83 ILE A N 1
ATOM 611 C CA . ILE A 1 83 ? -0.520 -1.395 -10.040 1.00 93.00 83 ILE A CA 1
ATOM 612 C C . ILE A 1 83 ? 0.447 -0.262 -10.366 1.00 93.00 83 ILE A C 1
ATOM 614 O O . ILE A 1 83 ? 0.023 0.848 -10.689 1.00 93.00 83 ILE A O 1
ATOM 618 N N . TYR A 1 84 ? 1.738 -0.575 -10.418 1.00 93.31 84 TYR A N 1
ATOM 619 C CA . TYR A 1 84 ? 2.772 0.336 -10.899 1.00 93.31 84 TYR A CA 1
ATOM 620 C C . TYR A 1 84 ? 3.227 -0.066 -12.297 1.00 93.31 84 TYR A C 1
ATOM 622 O O . TYR A 1 84 ? 3.749 -1.161 -12.501 1.00 93.31 84 TYR A O 1
ATOM 630 N N . ASN A 1 85 ? 3.066 0.832 -13.267 1.00 95.25 85 ASN A N 1
ATOM 631 C CA . ASN A 1 85 ? 3.544 0.609 -14.628 1.00 95.25 85 ASN A CA 1
ATOM 632 C C . ASN A 1 85 ? 4.921 1.249 -14.806 1.00 95.25 85 ASN A C 1
ATOM 634 O O . ASN A 1 85 ? 5.052 2.472 -14.834 1.00 95.25 85 ASN A O 1
ATOM 638 N N . VAL A 1 86 ? 5.947 0.423 -14.983 1.00 96.19 86 VAL A N 1
ATOM 639 C CA . VAL A 1 86 ? 7.320 0.876 -15.200 1.00 96.19 86 VAL A CA 1
ATOM 640 C C . VAL A 1 86 ? 7.642 0.826 -16.687 1.00 96.19 86 VAL A C 1
ATOM 642 O O . VAL A 1 86 ? 7.630 -0.236 -17.321 1.00 96.19 86 VAL A O 1
ATOM 645 N N . LYS A 1 87 ? 7.969 1.991 -17.256 1.00 96.94 87 LYS A N 1
ATOM 646 C CA . LYS A 1 87 ? 8.530 2.066 -18.604 1.00 96.94 87 LYS A CA 1
ATOM 647 C C . LYS A 1 87 ? 9.984 1.602 -18.565 1.00 96.94 87 LYS A C 1
ATOM 649 O O . LYS A 1 87 ? 10.859 2.344 -18.135 1.00 96.94 87 LYS A O 1
ATOM 654 N N . MET A 1 88 ? 10.230 0.385 -19.020 1.00 96.25 88 MET A N 1
ATOM 655 C CA . MET A 1 88 ? 11.545 -0.243 -18.980 1.00 96.25 88 MET A CA 1
ATOM 656 C C . MET A 1 88 ? 11.670 -1.261 -20.108 1.00 96.25 88 MET A C 1
ATOM 658 O O . MET A 1 88 ? 10.727 -1.996 -20.405 1.00 96.25 88 MET A O 1
ATOM 662 N N . ASP A 1 89 ? 12.857 -1.324 -20.704 1.00 96.06 89 ASP A N 1
ATOM 663 C CA . ASP A 1 89 ? 13.272 -2.475 -21.495 1.00 96.06 89 ASP A CA 1
ATOM 664 C C . ASP A 1 89 ? 14.040 -3.447 -20.597 1.00 96.06 89 ASP A C 1
ATOM 666 O O . ASP A 1 89 ? 15.037 -3.069 -19.985 1.00 96.06 89 ASP A O 1
ATOM 670 N N . VAL A 1 90 ? 13.567 -4.690 -20.507 1.00 95.38 90 VAL A N 1
ATOM 671 C CA . VAL A 1 90 ? 14.178 -5.735 -19.672 1.00 95.38 90 VAL A CA 1
ATOM 672 C C . VAL A 1 90 ? 15.561 -6.127 -20.206 1.00 95.38 90 VAL A C 1
ATOM 674 O O . VAL A 1 90 ? 16.411 -6.553 -19.431 1.00 95.38 90 VAL A O 1
ATOM 677 N N . GLY A 1 91 ? 15.823 -5.925 -21.504 1.00 96.19 91 GLY A N 1
ATOM 678 C CA . GLY A 1 91 ? 17.152 -6.131 -22.085 1.00 96.19 91 GLY A CA 1
ATOM 679 C C . GLY A 1 91 ? 18.192 -5.094 -21.640 1.00 96.19 91 GLY A C 1
ATOM 680 O O . GLY A 1 91 ? 19.388 -5.318 -21.808 1.00 96.19 91 GLY A O 1
ATOM 681 N N . ASN A 1 92 ? 17.771 -3.966 -21.055 1.00 97.19 92 ASN A N 1
ATOM 682 C CA . ASN A 1 92 ? 18.677 -2.943 -20.543 1.00 97.19 92 ASN A CA 1
ATOM 683 C C . ASN A 1 92 ? 19.029 -3.225 -19.075 1.00 97.19 92 ASN A C 1
ATOM 685 O O . ASN A 1 92 ? 18.279 -2.879 -18.159 1.00 97.19 92 ASN A O 1
ATOM 689 N N . SER A 1 93 ? 20.208 -3.811 -18.858 1.00 97.06 93 SER A N 1
ATOM 690 C CA . SER A 1 93 ? 20.710 -4.196 -17.532 1.00 97.06 93 SER A CA 1
ATOM 691 C C . SER A 1 93 ? 20.766 -3.035 -16.538 1.00 97.06 93 SER A C 1
ATOM 693 O O . SER A 1 93 ? 20.468 -3.229 -15.361 1.00 97.06 93 SER A O 1
ATOM 695 N N . LYS A 1 94 ? 21.069 -1.815 -17.000 1.00 97.50 94 LYS A N 1
ATOM 696 C CA . LYS A 1 94 ? 21.099 -0.622 -16.145 1.00 97.50 94 LYS A CA 1
ATOM 697 C C . LYS A 1 94 ? 19.706 -0.273 -15.620 1.00 97.50 94 LYS A C 1
ATOM 699 O O . LYS A 1 94 ? 19.531 -0.092 -14.422 1.00 97.50 94 LYS A O 1
ATOM 704 N N . ALA A 1 95 ? 18.708 -0.243 -16.504 1.00 95.44 95 ALA A N 1
ATOM 705 C CA . ALA A 1 95 ? 17.329 0.063 -16.120 1.00 95.44 95 ALA A CA 1
ATOM 706 C C . ALA A 1 95 ? 16.738 -1.013 -15.192 1.00 95.44 95 ALA A C 1
ATOM 708 O O . ALA A 1 95 ? 16.032 -0.688 -14.238 1.00 95.44 95 ALA A O 1
ATOM 709 N N . ALA A 1 96 ? 17.061 -2.286 -15.442 1.00 96.56 96 ALA A N 1
ATOM 710 C CA . ALA A 1 96 ? 16.662 -3.385 -14.571 1.00 96.56 96 ALA A CA 1
ATOM 711 C C . ALA A 1 96 ? 17.296 -3.264 -13.175 1.00 96.56 96 ALA A C 1
ATOM 713 O O . ALA A 1 96 ? 16.592 -3.406 -12.175 1.00 96.56 96 ALA A O 1
ATOM 714 N N . ALA A 1 97 ? 18.594 -2.950 -13.092 1.00 96.06 97 ALA A N 1
ATOM 715 C CA . ALA A 1 97 ? 19.283 -2.738 -11.820 1.00 96.06 97 ALA A CA 1
ATOM 716 C C . ALA A 1 97 ? 18.676 -1.571 -11.024 1.00 96.06 97 ALA A C 1
ATOM 718 O O . ALA A 1 97 ? 18.411 -1.722 -9.830 1.00 96.06 97 ALA A O 1
ATOM 719 N N . ASP A 1 98 ? 18.378 -0.450 -11.688 1.00 95.12 98 ASP A N 1
ATOM 720 C CA . ASP A 1 98 ? 17.722 0.706 -11.067 1.00 95.12 98 ASP A CA 1
ATOM 721 C C . ASP A 1 98 ? 16.324 0.344 -10.532 1.00 95.12 98 ASP A C 1
ATOM 723 O O . ASP A 1 98 ? 15.965 0.730 -9.414 1.00 95.12 98 ASP A O 1
ATOM 727 N N . LEU A 1 99 ? 15.549 -0.453 -11.282 1.00 94.06 99 LEU A N 1
ATOM 728 C CA . LEU A 1 99 ? 14.252 -0.950 -10.824 1.00 94.06 99 LEU A CA 1
ATOM 729 C C . LEU A 1 99 ? 14.400 -1.844 -9.591 1.00 94.06 99 LEU A C 1
ATOM 731 O O . LEU A 1 99 ? 13.698 -1.626 -8.610 1.00 94.06 99 LEU A O 1
ATOM 735 N N . PHE A 1 100 ? 15.307 -2.823 -9.596 1.00 93.38 100 PHE A N 1
ATOM 736 C CA . PHE A 1 100 ? 15.512 -3.696 -8.435 1.00 93.38 100 PHE A CA 1
ATOM 737 C C . PHE A 1 100 ? 16.011 -2.926 -7.209 1.00 93.38 100 PHE A C 1
ATOM 739 O O . PHE A 1 100 ? 15.550 -3.182 -6.095 1.00 93.38 100 PHE A O 1
ATOM 746 N N . ALA A 1 101 ? 16.883 -1.936 -7.400 1.00 91.69 101 ALA A N 1
ATOM 747 C CA . ALA A 1 101 ? 17.302 -1.043 -6.328 1.00 91.69 101 ALA A CA 1
ATOM 748 C C . ALA A 1 101 ? 16.108 -0.268 -5.749 1.00 91.69 101 ALA A C 1
ATOM 750 O O . ALA A 1 101 ? 15.981 -0.160 -4.531 1.00 91.69 101 ALA A O 1
ATOM 751 N N . TRP A 1 102 ? 15.205 0.229 -6.600 1.00 88.19 102 TRP A N 1
ATOM 752 C CA . TRP A 1 102 ? 13.977 0.896 -6.168 1.00 88.19 102 TRP A CA 1
ATOM 753 C C . TRP A 1 102 ? 13.004 -0.058 -5.457 1.00 88.19 102 TRP A C 1
ATOM 755 O O . TRP A 1 102 ? 12.461 0.287 -4.409 1.00 88.19 102 TRP A O 1
ATOM 765 N N . LEU A 1 103 ? 12.825 -1.280 -5.970 1.00 87.38 103 LEU A N 1
ATOM 766 C CA . LEU A 1 103 ? 11.963 -2.307 -5.376 1.00 87.38 103 LEU A CA 1
ATOM 767 C C . LEU A 1 103 ? 12.395 -2.679 -3.958 1.00 87.38 103 LEU A C 1
ATOM 769 O O . LEU A 1 103 ? 11.533 -2.846 -3.091 1.00 87.38 103 LEU A O 1
ATOM 773 N N . ASN A 1 104 ? 13.706 -2.750 -3.733 1.00 85.88 104 ASN A N 1
ATOM 774 C CA . ASN A 1 104 ? 14.311 -3.104 -2.453 1.00 85.88 104 ASN A CA 1
ATOM 775 C C . ASN A 1 104 ? 14.378 -1.938 -1.455 1.00 85.88 104 ASN A C 1
ATOM 777 O O . ASN A 1 104 ? 14.791 -2.154 -0.317 1.00 85.88 104 ASN A O 1
ATOM 781 N N . ARG A 1 105 ? 13.975 -0.710 -1.827 1.00 80.88 105 ARG A N 1
ATOM 782 C CA . ARG A 1 105 ? 13.928 0.401 -0.865 1.00 80.88 105 ARG A CA 1
ATOM 783 C C . ARG A 1 105 ? 12.865 0.122 0.208 1.00 80.88 105 ARG A C 1
ATOM 785 O O . ARG A 1 105 ? 11.682 0.002 -0.139 1.00 80.88 105 ARG A O 1
ATOM 792 N N . PRO A 1 106 ? 13.246 0.058 1.499 1.00 62.53 106 PRO A N 1
ATOM 793 C CA . PRO A 1 106 ? 12.277 -0.029 2.580 1.00 62.53 106 PRO A CA 1
ATOM 794 C C . PRO A 1 106 ? 11.490 1.286 2.614 1.00 62.53 106 PRO A C 1
ATOM 796 O O . PRO A 1 106 ? 12.070 2.354 2.787 1.00 62.53 106 PRO A O 1
ATOM 799 N N . GLY A 1 107 ? 10.177 1.221 2.393 1.00 56.91 107 GLY A N 1
ATOM 800 C CA . GLY A 1 107 ? 9.305 2.394 2.494 1.00 56.91 107 GLY A CA 1
ATOM 801 C C . GLY A 1 107 ? 8.971 3.113 1.188 1.00 56.91 107 GLY A C 1
ATOM 802 O O . GLY A 1 107 ? 8.624 4.288 1.242 1.00 56.91 107 GLY A O 1
ATOM 803 N N . VAL A 1 108 ? 9.017 2.450 0.021 1.00 53.78 108 VAL A N 1
ATOM 804 C CA . VAL A 1 108 ? 8.231 2.964 -1.118 1.00 53.78 108 VAL A CA 1
ATOM 805 C C . VAL A 1 108 ? 6.768 3.005 -0.661 1.00 53.78 108 VAL A C 1
ATOM 807 O O . VAL A 1 108 ? 6.241 1.940 -0.324 1.00 53.78 108 VAL A O 1
ATOM 810 N N . PRO A 1 109 ? 6.138 4.191 -0.590 1.00 49.78 109 PRO A N 1
ATOM 811 C CA . PRO A 1 109 ? 4.771 4.303 -0.125 1.00 49.78 109 PRO A CA 1
ATOM 812 C C . PRO A 1 109 ? 3.903 3.541 -1.115 1.00 49.78 109 PRO A C 1
ATOM 814 O O . PRO A 1 109 ? 3.837 3.885 -2.295 1.00 49.78 109 PRO A O 1
ATOM 817 N N . PHE A 1 110 ? 3.287 2.459 -0.644 1.00 55.00 110 PHE A N 1
ATOM 818 C CA . PHE A 1 110 ? 2.150 1.900 -1.347 1.00 55.00 110 PHE A CA 1
ATOM 819 C C . PHE A 1 110 ? 1.097 2.991 -1.309 1.00 55.00 110 PHE A C 1
ATOM 821 O O . PHE A 1 110 ? 0.555 3.270 -0.243 1.00 55.00 110 PHE A O 1
ATOM 828 N N . GLU A 1 111 ? 0.943 3.663 -2.446 1.00 51.91 111 GLU A N 1
ATOM 829 C CA . GLU A 1 111 ? -0.123 4.609 -2.754 1.00 51.91 111 GLU A CA 1
ATOM 830 C C . GLU A 1 111 ? -1.403 4.102 -2.079 1.00 51.91 111 GLU A C 1
ATOM 832 O O . GLU A 1 111 ? -1.949 3.058 -2.433 1.00 51.91 111 GLU A O 1
ATOM 837 N N . GLU A 1 112 ? -1.723 4.770 -0.973 1.00 48.03 112 GLU A N 1
ATOM 838 C CA . GLU A 1 112 ? -3.003 4.814 -0.285 1.00 48.03 112 GLU A CA 1
ATOM 839 C C . GLU A 1 112 ? -3.804 3.502 -0.249 1.00 48.03 112 GLU A C 1
ATOM 841 O O . GLU A 1 112 ? -4.972 3.449 -0.610 1.00 48.03 112 GLU A O 1
ATOM 846 N N . ARG A 1 113 ? -3.245 2.461 0.383 1.00 47.91 113 ARG A N 1
ATOM 847 C CA . ARG A 1 113 ? -4.079 1.626 1.274 1.00 47.91 113 ARG A CA 1
ATOM 848 C C . ARG A 1 113 ? -4.206 2.277 2.653 1.00 47.91 113 ARG A C 1
ATOM 850 O O . ARG A 1 113 ? -4.216 1.608 3.682 1.00 47.91 113 ARG A O 1
ATOM 857 N N . THR A 1 114 ? -4.389 3.594 2.687 1.00 50.69 114 THR A N 1
ATOM 858 C CA . THR A 1 114 ? -5.353 4.173 3.618 1.00 50.69 114 THR A CA 1
ATOM 859 C C . THR A 1 114 ? -6.707 3.586 3.237 1.00 50.69 114 THR A C 1
ATOM 861 O O . THR A 1 114 ? -7.520 4.241 2.600 1.00 50.69 114 THR A O 1
ATOM 864 N N . MET A 1 115 ? -6.977 2.336 3.644 1.00 54.66 115 MET A N 1
ATOM 865 C CA . MET A 1 115 ? -8.330 2.061 4.110 1.00 54.66 115 MET A CA 1
ATOM 866 C C . MET A 1 115 ? -8.606 3.201 5.073 1.00 54.66 115 MET A C 1
ATOM 868 O O . MET A 1 115 ? -7.863 3.365 6.048 1.00 54.66 115 MET A O 1
ATOM 872 N N . LEU A 1 116 ? -9.536 4.076 4.698 1.00 74.19 116 LEU A N 1
ATOM 873 C CA . LEU A 1 116 ? -9.860 5.231 5.502 1.00 74.19 116 LEU A CA 1
ATOM 874 C C . LEU A 1 116 ? -10.207 4.640 6.863 1.00 74.19 116 LEU A C 1
ATOM 876 O O . LEU A 1 116 ? -11.123 3.831 6.991 1.00 74.19 116 LEU A O 1
ATOM 880 N N . ILE A 1 117 ? -9.389 4.944 7.869 1.00 85.50 117 ILE A N 1
ATOM 881 C CA . ILE A 1 117 ? -9.640 4.507 9.246 1.00 85.50 117 ILE A CA 1
ATOM 882 C C . ILE A 1 117 ? -11.084 4.883 9.615 1.00 85.50 117 ILE A C 1
ATOM 884 O O . ILE A 1 117 ? -11.770 4.139 10.311 1.00 85.50 117 ILE A O 1
ATOM 888 N N . ASP A 1 118 ? -11.556 5.983 9.033 1.00 89.81 118 ASP A N 1
ATOM 889 C CA . ASP A 1 118 ? -12.925 6.471 9.038 1.00 89.81 118 ASP A CA 1
ATOM 890 C C . ASP A 1 118 ? -13.944 5.441 8.511 1.00 89.81 118 ASP A C 1
ATOM 892 O O . ASP A 1 118 ? -14.905 5.159 9.223 1.00 89.81 118 ASP A O 1
ATOM 896 N N . ASP A 1 119 ? -13.709 4.788 7.367 1.00 89.38 119 ASP A N 1
ATOM 897 C CA . ASP A 1 119 ? -14.587 3.737 6.823 1.00 89.38 119 ASP A CA 1
ATOM 898 C C . ASP A 1 119 ? -14.647 2.522 7.751 1.00 89.38 119 ASP A C 1
ATOM 900 O O . ASP A 1 119 ? -15.714 1.951 7.980 1.00 89.38 119 ASP A O 1
ATOM 904 N N . VAL A 1 120 ? -13.505 2.113 8.315 1.00 89.25 120 VAL A N 1
ATOM 905 C CA . VAL A 1 120 ? -13.457 0.988 9.262 1.00 89.25 120 VAL A CA 1
ATOM 906 C C . VAL A 1 120 ? -14.247 1.335 10.522 1.00 89.25 120 VAL A C 1
ATOM 908 O O . VAL A 1 120 ? -15.044 0.525 11.001 1.00 89.25 120 VAL A O 1
ATOM 911 N N . ILE A 1 121 ? -14.070 2.552 11.043 1.00 93.69 121 ILE A N 1
ATOM 912 C CA . ILE A 1 121 ? -14.815 3.069 12.193 1.00 93.69 121 ILE A CA 1
ATOM 913 C C . ILE A 1 121 ? -16.315 3.140 11.880 1.00 93.69 121 ILE A C 1
ATOM 915 O O . ILE A 1 121 ? -17.129 2.749 12.719 1.00 93.69 121 ILE A O 1
ATOM 919 N N . GLU A 1 122 ? -16.700 3.618 10.699 1.00 94.56 122 GLU A N 1
ATOM 920 C CA . GLU A 1 122 ? -18.092 3.735 10.267 1.00 94.56 122 GLU A CA 1
ATOM 921 C C . GLU A 1 122 ? -18.750 2.360 10.111 1.00 94.56 122 GLU A C 1
ATOM 923 O O . GLU A 1 122 ? -19.783 2.086 10.731 1.00 94.56 122 GLU A O 1
ATOM 928 N N . GLN A 1 123 ? -18.113 1.439 9.387 1.00 92.81 123 GLN A N 1
ATOM 929 C CA . GLN A 1 123 ? -18.605 0.070 9.235 1.00 92.81 123 GLN A CA 1
ATOM 930 C C . GLN A 1 123 ? -18.724 -0.643 10.582 1.00 92.81 123 GLN A C 1
ATOM 932 O O . GLN A 1 123 ? -19.706 -1.353 10.822 1.00 92.81 123 GLN A O 1
ATOM 937 N N . LEU A 1 124 ? -17.763 -0.430 11.484 1.00 94.06 124 LEU A N 1
ATOM 938 C CA . LEU A 1 124 ? -17.811 -0.983 12.828 1.00 94.06 124 LEU A CA 1
ATOM 939 C C . LEU A 1 124 ? -18.987 -0.406 13.618 1.00 94.06 124 LEU A C 1
ATOM 941 O O . LEU A 1 124 ? -19.728 -1.179 14.220 1.00 94.06 124 LEU A O 1
ATOM 945 N N . LYS A 1 125 ? -19.224 0.913 13.580 1.00 95.31 125 LYS A N 1
ATOM 946 C CA . LYS A 1 125 ? -20.383 1.544 14.242 1.00 95.31 125 LYS A CA 1
ATOM 947 C C . LYS A 1 125 ? -21.702 0.904 13.806 1.00 95.31 125 LYS A C 1
ATOM 949 O O . LYS A 1 125 ? -22.547 0.639 14.660 1.00 95.31 125 LYS A O 1
ATOM 954 N N . HIS A 1 126 ? -21.858 0.611 12.515 1.00 95.62 126 HIS A N 1
ATOM 955 C CA . HIS A 1 126 ? -23.068 -0.021 11.987 1.00 95.62 126 HIS A CA 1
ATOM 956 C C . HIS A 1 126 ? -23.177 -1.511 12.334 1.00 95.62 126 HIS A C 1
ATOM 958 O O . HIS A 1 126 ? -24.257 -1.981 12.690 1.00 95.62 126 HIS A O 1
ATOM 964 N N . LYS A 1 127 ? -22.073 -2.265 12.263 1.00 95.50 127 LYS A N 1
ATOM 965 C CA . LYS A 1 127 ? -22.084 -3.731 12.411 1.00 95.50 127 LYS A CA 1
ATOM 966 C C . LYS A 1 127 ? -21.835 -4.231 13.839 1.00 95.50 127 LYS A C 1
ATOM 968 O O . LYS A 1 127 ? -22.029 -5.415 14.104 1.00 95.50 127 LYS A O 1
ATOM 973 N N . MET A 1 128 ? -21.475 -3.358 14.783 1.00 95.81 128 MET A N 1
ATOM 974 C CA . MET A 1 128 ? -21.120 -3.723 16.167 1.00 95.81 128 MET A CA 1
ATOM 975 C C . MET A 1 128 ? -22.221 -4.485 16.928 1.00 95.81 128 MET A C 1
ATOM 977 O O . MET A 1 128 ? -21.929 -5.182 17.898 1.00 95.81 128 MET A O 1
ATOM 981 N N . ASN A 1 129 ? -23.494 -4.327 16.558 1.00 95.69 129 ASN A N 1
ATOM 982 C CA . ASN A 1 129 ? -24.614 -5.038 17.193 1.00 95.69 129 ASN A CA 1
ATOM 983 C C . ASN A 1 129 ? -24.991 -6.345 16.482 1.00 95.69 129 ASN A C 1
ATOM 985 O O . ASN A 1 129 ? -25.725 -7.144 17.051 1.00 95.69 129 ASN A O 1
ATOM 989 N N . THR A 1 130 ? -24.516 -6.544 15.254 1.00 97.56 130 THR A N 1
ATOM 990 C CA . THR A 1 130 ? -24.891 -7.677 14.398 1.00 97.56 130 THR A CA 1
ATOM 991 C C . THR A 1 130 ? -23.806 -8.751 14.370 1.00 97.56 130 THR A C 1
ATOM 993 O O . THR A 1 130 ? -24.107 -9.920 14.153 1.00 97.56 130 THR A O 1
ATOM 996 N N . LEU A 1 131 ? -22.543 -8.364 14.571 1.00 94.31 131 LEU A N 1
ATOM 997 C CA . LEU A 1 131 ? -21.409 -9.282 14.518 1.00 94.31 131 LEU A CA 1
ATOM 998 C C . LEU A 1 131 ? -21.326 -10.187 15.759 1.00 94.31 131 LEU A C 1
ATOM 1000 O O . LEU A 1 131 ? -21.622 -9.734 16.867 1.00 94.31 131 LEU A O 1
ATOM 1004 N N . PRO A 1 132 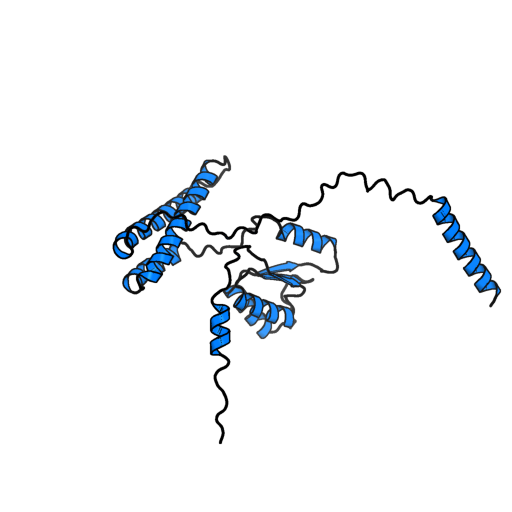? -20.870 -11.444 15.594 1.00 96.31 132 PRO A N 1
ATOM 1005 C CA . PRO A 1 132 ? -20.598 -12.335 16.714 1.00 96.31 132 PRO A CA 1
ATOM 1006 C C . PRO A 1 132 ? -19.417 -11.823 17.551 1.00 96.31 132 PRO A C 1
ATOM 1008 O O . PRO A 1 132 ? -18.497 -11.187 17.030 1.00 96.31 132 PRO A O 1
ATOM 1011 N N . ASN A 1 133 ? -19.413 -12.151 18.846 1.00 93.12 133 ASN A N 1
ATOM 1012 C CA . ASN A 1 133 ? -18.387 -11.687 19.787 1.00 93.12 133 ASN A CA 1
ATOM 1013 C C . ASN A 1 133 ? -16.962 -12.068 19.355 1.00 93.12 133 ASN A C 1
ATOM 1015 O O . ASN A 1 133 ? -16.055 -11.262 19.517 1.00 93.12 133 ASN A O 1
ATOM 1019 N N . GLU A 1 134 ? -16.766 -13.238 18.742 1.00 90.69 134 GLU A N 1
ATOM 1020 C CA . GLU A 1 134 ? -15.462 -13.691 18.229 1.00 90.69 134 GLU A CA 1
ATOM 1021 C C . GLU A 1 134 ? -14.886 -12.750 17.159 1.00 90.69 134 GLU A C 1
ATOM 1023 O O . GLU A 1 134 ? -13.699 -12.433 17.173 1.00 90.69 134 GLU A O 1
ATOM 1028 N N . ALA A 1 135 ? -15.730 -12.232 16.262 1.00 90.12 135 ALA A N 1
ATOM 1029 C CA . ALA A 1 135 ? -15.302 -11.255 15.264 1.00 90.12 135 ALA A CA 1
ATOM 1030 C C . ALA A 1 135 ? -15.005 -9.889 15.905 1.00 90.12 135 ALA A C 1
ATOM 1032 O O . ALA A 1 135 ? -14.078 -9.195 15.487 1.00 90.12 135 ALA A O 1
ATOM 1033 N N . LEU A 1 136 ? -15.764 -9.509 16.941 1.00 93.81 136 LEU A N 1
ATOM 1034 C CA . LEU A 1 136 ? -15.528 -8.271 17.689 1.00 93.81 136 LEU A CA 1
ATOM 1035 C C . LEU A 1 136 ? -14.199 -8.301 18.462 1.00 93.81 136 LEU A C 1
ATOM 1037 O O . LEU A 1 136 ? -13.556 -7.259 18.551 1.00 93.81 136 LEU A O 1
ATOM 1041 N N . VAL A 1 137 ? -13.765 -9.471 18.952 1.00 92.00 137 VAL A N 1
ATOM 1042 C CA . VAL A 1 137 ? -12.426 -9.680 19.540 1.00 92.00 137 VAL A CA 1
ATOM 1043 C C . VAL A 1 137 ? -11.333 -9.326 18.534 1.00 92.00 137 VAL A C 1
ATOM 1045 O O . VAL A 1 137 ? -10.512 -8.452 18.799 1.00 92.00 137 VAL A O 1
ATOM 1048 N N . ALA A 1 138 ? -11.363 -9.942 17.350 1.00 88.81 138 ALA A N 1
ATOM 1049 C CA . ALA A 1 138 ? -10.347 -9.704 16.326 1.00 88.81 138 ALA A CA 1
ATOM 1050 C C . ALA A 1 138 ? -10.311 -8.233 15.868 1.00 88.81 138 ALA A C 1
ATOM 1052 O O . ALA A 1 138 ? -9.241 -7.678 15.617 1.00 88.81 138 ALA A O 1
ATOM 1053 N N . LEU A 1 139 ? -11.477 -7.582 15.787 1.00 91.50 139 LEU A N 1
ATOM 1054 C CA . LEU A 1 139 ? -11.577 -6.158 15.460 1.00 91.50 139 LEU A CA 1
ATOM 1055 C C . LEU A 1 139 ? -11.037 -5.264 16.584 1.00 91.50 139 LEU A C 1
ATOM 1057 O O . LEU A 1 139 ? -10.368 -4.275 16.295 1.00 91.50 139 LEU A O 1
ATOM 1061 N N . GLN A 1 140 ? -11.286 -5.602 17.852 1.00 92.31 140 GLN A N 1
ATOM 1062 C CA . GLN A 1 140 ? -10.729 -4.874 18.994 1.00 92.31 140 GLN A CA 1
ATOM 1063 C C . GLN A 1 140 ? -9.195 -4.948 19.007 1.00 92.31 140 GLN A C 1
ATOM 1065 O O . GLN A 1 140 ? -8.546 -3.917 19.187 1.00 92.31 140 GLN A O 1
ATOM 1070 N N . ASP A 1 141 ? -8.626 -6.130 18.757 1.00 89.88 141 ASP A N 1
ATOM 1071 C CA . ASP A 1 141 ? -7.174 -6.330 18.670 1.00 89.88 141 ASP A CA 1
ATOM 1072 C C . ASP A 1 141 ? -6.558 -5.497 17.538 1.00 89.88 141 ASP A C 1
ATOM 1074 O O . ASP A 1 141 ? -5.555 -4.808 17.736 1.00 89.88 141 ASP A O 1
ATOM 1078 N N . PHE A 1 142 ? -7.202 -5.484 16.367 1.00 90.38 142 PHE A N 1
ATOM 1079 C CA . PHE A 1 142 ? -6.782 -4.654 15.238 1.00 90.38 142 PHE A CA 1
ATOM 1080 C C . PHE A 1 142 ? -6.824 -3.150 15.559 1.00 90.38 142 PHE A C 1
ATOM 1082 O O . PHE A 1 142 ? -5.894 -2.412 15.218 1.00 90.38 142 PHE A O 1
ATOM 1089 N N . LEU A 1 143 ? -7.878 -2.671 16.232 1.00 92.38 143 LEU A N 1
ATOM 1090 C CA . LEU A 1 143 ? -7.979 -1.263 16.627 1.00 92.38 143 LEU A CA 1
ATOM 1091 C C . LEU A 1 143 ? -6.916 -0.876 17.660 1.00 92.38 143 LEU A C 1
ATOM 1093 O O . LEU A 1 143 ? -6.378 0.228 17.582 1.00 92.38 143 LEU A O 1
ATOM 1097 N N . LEU A 1 144 ? -6.592 -1.766 18.603 1.00 91.75 144 LEU A N 1
ATOM 1098 C CA . LEU A 1 144 ? -5.514 -1.545 19.569 1.00 91.75 144 LEU A CA 1
ATOM 1099 C C . LEU A 1 144 ? -4.162 -1.396 18.864 1.00 91.75 144 LEU A C 1
ATOM 1101 O O . LEU A 1 144 ? -3.444 -0.436 19.132 1.00 91.75 144 LEU A O 1
ATOM 1105 N N . GLU A 1 145 ? -3.851 -2.281 17.917 1.00 88.50 145 GLU A N 1
ATOM 1106 C CA . GLU A 1 145 ? -2.624 -2.182 17.121 1.00 88.50 145 GLU A CA 1
ATOM 1107 C C . GLU A 1 145 ? -2.589 -0.895 16.284 1.00 88.50 145 GLU A C 1
ATOM 1109 O O . GLU A 1 145 ? -1.562 -0.220 16.211 1.00 88.50 145 GLU A O 1
ATOM 1114 N N . THR A 1 146 ? -3.720 -0.521 15.682 1.00 90.69 146 THR A N 1
ATOM 1115 C CA . THR A 1 146 ? -3.834 0.715 14.897 1.00 90.69 146 THR A CA 1
ATOM 1116 C C . THR A 1 146 ? -3.601 1.944 15.772 1.00 90.69 146 THR A C 1
ATOM 1118 O O . THR A 1 146 ? -2.848 2.835 15.384 1.00 90.69 146 THR A O 1
ATOM 1121 N N . ARG A 1 147 ? -4.189 1.986 16.975 1.00 93.38 147 ARG A N 1
ATOM 1122 C CA . ARG A 1 147 ? -3.967 3.061 17.952 1.00 93.38 147 ARG A CA 1
ATOM 1123 C C . ARG A 1 147 ? -2.491 3.169 18.329 1.00 93.38 147 ARG A C 1
ATOM 1125 O O . ARG A 1 147 ? -1.958 4.274 18.349 1.00 93.38 147 ARG A O 1
ATOM 1132 N N . ASP A 1 148 ? -1.844 2.043 18.618 1.00 92.00 148 ASP A N 1
ATOM 1133 C CA . ASP A 1 148 ? -0.437 2.021 19.025 1.00 92.00 148 ASP A CA 1
ATOM 1134 C C . ASP A 1 148 ? 0.469 2.529 17.888 1.00 92.00 148 ASP A C 1
ATOM 1136 O O . ASP A 1 148 ? 1.296 3.409 18.119 1.00 92.00 148 ASP A O 1
ATOM 1140 N N . LYS A 1 149 ? 0.232 2.094 16.640 1.00 89.25 149 LYS A N 1
ATOM 1141 C CA . LYS A 1 149 ? 0.948 2.600 15.453 1.00 89.25 149 LYS A CA 1
ATOM 1142 C C . LYS A 1 149 ? 0.716 4.090 15.203 1.00 89.25 149 LYS A C 1
ATOM 1144 O O . LYS A 1 149 ? 1.659 4.802 14.871 1.00 89.25 149 LYS A O 1
ATOM 1149 N N . LEU A 1 150 ? -0.514 4.588 15.367 1.00 91.75 150 LEU A N 1
ATOM 1150 C CA . LEU A 1 150 ? -0.790 6.026 15.262 1.00 91.75 150 LEU A CA 1
ATOM 1151 C C . LEU A 1 150 ? -0.047 6.810 16.349 1.00 91.75 150 LEU A C 1
ATOM 1153 O O . LEU A 1 150 ? 0.494 7.874 16.063 1.00 91.75 150 LEU A O 1
ATOM 1157 N N . GLY A 1 151 ? 0.028 6.274 17.569 1.00 93.44 151 GLY A N 1
ATOM 1158 C CA . GLY A 1 151 ? 0.811 6.854 18.659 1.00 93.44 151 GLY A CA 1
ATOM 1159 C C . GLY A 1 151 ? 2.306 6.933 18.341 1.00 93.44 151 GLY A C 1
ATOM 1160 O O . GLY A 1 151 ? 2.914 7.981 18.557 1.00 93.44 151 GLY A O 1
ATOM 1161 N N . GLU A 1 152 ? 2.882 5.867 17.778 1.00 92.50 152 GLU A N 1
ATOM 1162 C CA . GLU A 1 152 ? 4.276 5.845 17.310 1.00 92.50 152 GLU A CA 1
ATOM 1163 C C . GLU A 1 152 ? 4.516 6.887 16.212 1.00 92.50 152 GLU A C 1
ATOM 1165 O O . GLU A 1 152 ? 5.452 7.674 16.317 1.00 92.50 152 GLU A O 1
ATOM 1170 N N . ILE A 1 153 ? 3.630 6.974 15.213 1.00 89.31 153 ILE A N 1
ATOM 1171 C CA . ILE A 1 153 ? 3.729 7.971 14.136 1.00 89.31 153 ILE A CA 1
ATOM 1172 C C . ILE A 1 153 ? 3.643 9.395 14.695 1.00 89.31 153 ILE A C 1
ATOM 1174 O O . ILE A 1 153 ? 4.439 10.246 14.309 1.00 89.31 153 ILE A O 1
ATOM 1178 N N . ILE A 1 154 ? 2.713 9.675 15.615 1.00 92.94 154 ILE A N 1
ATOM 1179 C CA . ILE A 1 154 ? 2.616 10.992 16.265 1.00 92.94 154 ILE A CA 1
ATOM 1180 C C . ILE A 1 154 ? 3.916 11.297 17.024 1.00 92.94 154 ILE A C 1
ATOM 1182 O O . ILE A 1 154 ? 4.431 12.408 16.919 1.00 92.94 154 ILE A O 1
ATOM 1186 N N . GLY A 1 155 ? 4.473 10.324 17.751 1.00 93.44 155 GLY A N 1
ATOM 1187 C CA . GLY A 1 155 ? 5.752 10.471 18.453 1.00 93.44 155 GLY A CA 1
ATOM 1188 C C . GLY A 1 155 ? 6.929 10.739 17.509 1.00 93.44 155 GLY A C 1
ATOM 1189 O O . GLY A 1 155 ? 7.748 11.624 17.766 1.00 93.44 155 GLY A O 1
ATOM 1190 N N . ASP A 1 156 ? 6.982 10.041 16.379 1.00 91.50 156 ASP A N 1
ATOM 1191 C CA . ASP A 1 156 ? 7.994 10.227 15.339 1.00 91.50 156 ASP A CA 1
ATOM 1192 C C . ASP A 1 156 ? 7.867 11.595 14.657 1.00 91.50 156 ASP A C 1
ATOM 1194 O O . ASP A 1 156 ? 8.870 12.269 14.428 1.00 91.50 156 ASP A O 1
ATOM 1198 N N . LEU A 1 157 ? 6.643 12.040 14.364 1.00 88.44 157 LEU A N 1
ATOM 1199 C CA . LEU A 1 157 ? 6.387 13.349 13.759 1.00 88.44 157 LEU A CA 1
ATOM 1200 C C . LEU A 1 157 ? 6.699 14.500 14.721 1.00 88.44 157 LEU A C 1
ATOM 1202 O O . LEU A 1 157 ? 7.157 15.545 14.272 1.00 88.44 157 LEU A O 1
ATOM 1206 N N . LEU A 1 158 ? 6.472 14.318 16.026 1.00 90.25 158 LEU A N 1
ATOM 1207 C CA . LEU A 1 158 ? 6.807 15.315 17.047 1.00 90.25 158 LEU A CA 1
ATOM 1208 C C . LEU A 1 158 ? 8.307 15.360 17.367 1.00 90.25 158 LEU A C 1
ATOM 1210 O O . LEU A 1 158 ? 8.812 16.417 17.737 1.00 90.25 158 LEU A O 1
ATOM 1214 N N . SER A 1 159 ? 9.015 14.232 17.259 1.00 92.62 159 SER A N 1
ATOM 1215 C CA . SER A 1 159 ? 10.452 14.155 17.560 1.00 92.62 159 SER A CA 1
ATOM 1216 C C . SER A 1 159 ? 11.343 14.566 16.387 1.00 92.62 159 SER A C 1
ATOM 1218 O O . SER A 1 159 ? 12.448 15.065 16.602 1.00 92.62 159 SER A O 1
ATOM 1220 N N . ARG A 1 160 ? 10.888 14.389 15.142 1.00 88.19 160 ARG A N 1
ATOM 1221 C CA . ARG A 1 160 ? 11.608 14.877 13.962 1.00 88.19 160 ARG A CA 1
ATOM 1222 C C . ARG A 1 160 ? 11.362 16.378 13.802 1.00 88.19 160 ARG A C 1
ATOM 1224 O O . ARG A 1 160 ? 10.247 16.790 13.519 1.00 88.19 160 ARG A O 1
ATOM 1231 N N . GLU A 1 161 ? 12.422 17.190 13.839 1.00 74.50 161 GLU A N 1
ATOM 1232 C CA . GLU A 1 161 ? 12.402 18.644 13.537 1.00 74.50 161 GLU A CA 1
ATOM 1233 C C . GLU A 1 161 ? 11.983 18.990 12.088 1.00 74.50 161 GLU A C 1
ATOM 1235 O O . GLU A 1 161 ? 12.128 20.120 11.614 1.00 74.50 161 GLU A O 1
ATOM 1240 N N . THR A 1 162 ? 11.476 18.019 11.332 1.00 77.94 162 THR A N 1
ATOM 1241 C CA . THR A 1 162 ? 10.924 18.249 10.004 1.00 77.94 162 THR A CA 1
ATOM 1242 C C . THR A 1 162 ? 9.720 19.182 10.090 1.00 77.94 162 THR A C 1
ATOM 1244 O O . THR A 1 162 ? 8.868 19.029 10.960 1.00 77.94 162 THR A O 1
ATOM 1247 N N . LYS A 1 163 ? 9.632 20.136 9.153 1.00 86.19 163 LYS A N 1
ATOM 1248 C CA . LYS A 1 163 ? 8.488 21.045 8.983 1.00 86.19 163 LYS A CA 1
ATOM 1249 C C . LYS A 1 163 ? 7.261 20.270 8.492 1.00 86.19 163 LYS A C 1
ATOM 1251 O O . LYS A 1 163 ? 6.885 20.374 7.328 1.00 86.19 163 LYS A O 1
ATOM 1256 N N . VAL A 1 164 ? 6.687 19.444 9.357 1.00 88.75 164 VAL A N 1
ATOM 1257 C CA . VAL A 1 164 ? 5.399 18.796 9.117 1.00 88.75 164 VAL A CA 1
ATOM 1258 C C . VAL A 1 164 ? 4.321 19.861 9.273 1.00 88.75 164 VAL A C 1
ATOM 1260 O O . VAL A 1 164 ? 4.386 20.700 10.174 1.00 88.75 164 VAL A O 1
ATOM 1263 N N . GLU A 1 165 ? 3.341 19.857 8.376 1.00 91.50 165 GLU A N 1
ATOM 1264 C CA . GLU A 1 165 ? 2.213 20.772 8.470 1.00 91.50 165 GLU A CA 1
ATOM 1265 C C . GLU A 1 165 ? 1.410 20.479 9.754 1.00 91.50 165 GLU A C 1
ATOM 1267 O O . GLU A 1 165 ? 1.048 19.324 10.005 1.00 91.50 165 GLU A O 1
ATOM 1272 N N . PRO A 1 166 ? 1.100 21.492 10.585 1.00 90.69 166 PRO A N 1
ATOM 1273 C CA . PRO A 1 166 ? 0.362 21.279 11.831 1.00 90.69 166 PRO A CA 1
ATOM 1274 C C . PRO A 1 166 ? -1.047 20.709 11.600 1.00 90.69 166 PRO A C 1
ATOM 1276 O O . PRO A 1 166 ? -1.588 20.049 12.486 1.00 90.69 166 PRO A O 1
ATOM 1279 N N . GLY A 1 167 ? -1.630 20.925 10.412 1.00 91.19 167 GLY A N 1
ATOM 1280 C CA . GLY A 1 167 ? -2.902 20.323 10.008 1.00 91.19 167 GLY A CA 1
ATOM 1281 C C . GLY A 1 167 ? -2.840 18.796 9.979 1.00 91.19 167 GLY A C 1
ATOM 1282 O O . GLY A 1 167 ? -3.658 18.141 10.617 1.00 91.19 167 GLY A O 1
ATOM 1283 N N . THR A 1 168 ? -1.808 18.222 9.354 1.00 89.12 168 THR A N 1
ATOM 1284 C CA . THR A 1 168 ? -1.641 16.764 9.254 1.00 89.12 168 THR A CA 1
ATOM 1285 C C . THR A 1 168 ? -1.483 16.104 10.623 1.00 89.12 168 THR A C 1
ATOM 1287 O O . THR A 1 168 ? -2.057 15.048 10.876 1.00 89.12 168 THR A O 1
ATOM 1290 N N . VAL A 1 169 ? -0.741 16.730 11.544 1.00 91.38 169 VAL A N 1
ATOM 1291 C CA . VAL A 1 169 ? -0.577 16.199 12.910 1.00 91.38 169 VAL A CA 1
ATOM 1292 C C . VAL A 1 169 ? -1.917 16.164 13.642 1.00 91.38 169 VAL A C 1
ATOM 1294 O O . VAL A 1 169 ? -2.231 15.173 14.302 1.00 91.38 169 VAL A O 1
ATOM 1297 N N . ARG A 1 170 ? -2.728 17.217 13.492 1.00 94.12 170 ARG A N 1
ATOM 1298 C CA . ARG A 1 170 ? -4.064 17.288 14.085 1.00 94.12 170 ARG A CA 1
ATOM 1299 C C . ARG A 1 170 ? -5.002 16.229 13.507 1.00 94.12 170 ARG A C 1
ATOM 1301 O O . ARG A 1 170 ? -5.671 15.550 14.272 1.00 94.12 170 ARG A O 1
ATOM 1308 N N . GLU A 1 171 ? -4.998 16.025 12.192 1.00 93.00 171 GLU A N 1
ATOM 1309 C CA . GLU A 1 171 ? -5.808 14.979 11.552 1.00 93.00 171 GLU A CA 1
ATOM 1310 C C . GLU A 1 171 ? -5.453 13.572 12.058 1.00 93.00 171 GLU A C 1
ATOM 1312 O O . GLU A 1 171 ? -6.338 12.755 12.319 1.00 93.00 171 GLU A O 1
ATOM 1317 N N . ILE A 1 172 ? -4.161 13.280 12.240 1.00 91.44 172 ILE A N 1
ATOM 1318 C CA . ILE A 1 172 ? -3.703 11.991 12.781 1.00 91.44 172 ILE A CA 1
ATOM 1319 C C . ILE A 1 172 ? -4.126 11.841 14.252 1.00 91.44 172 ILE A C 1
ATOM 1321 O O . ILE A 1 172 ? -4.561 10.760 14.657 1.00 91.44 172 ILE A O 1
ATOM 1325 N N . GLN A 1 173 ? -4.044 12.914 15.046 1.00 94.94 173 GLN A N 1
ATOM 1326 C CA . GLN A 1 173 ? -4.517 12.929 16.434 1.00 94.94 173 GLN A CA 1
ATOM 1327 C C . GLN A 1 173 ? -6.031 12.702 16.533 1.00 94.94 173 GLN A C 1
ATOM 1329 O O . GLN A 1 173 ? -6.466 11.884 17.344 1.00 94.94 173 GLN A O 1
ATOM 1334 N N . ASP A 1 174 ? -6.822 13.359 15.683 1.00 95.38 174 ASP A N 1
ATOM 1335 C CA . ASP A 1 174 ? -8.279 13.203 15.638 1.00 95.38 174 ASP A CA 1
ATOM 1336 C C . ASP A 1 174 ? -8.660 11.755 15.269 1.00 95.38 174 ASP A C 1
ATOM 1338 O O . ASP A 1 174 ? -9.521 11.148 15.914 1.00 95.38 174 ASP A O 1
ATOM 1342 N N . LYS A 1 175 ? -7.948 11.138 14.314 1.00 94.06 175 LYS A N 1
ATOM 1343 C CA . LYS A 1 175 ? -8.113 9.713 13.972 1.00 94.06 175 LYS A CA 1
ATOM 1344 C C . LYS A 1 175 ? -7.737 8.787 15.133 1.00 94.06 175 LYS A C 1
ATOM 1346 O O . LYS A 1 175 ? -8.464 7.834 15.415 1.00 94.06 175 LYS A O 1
ATOM 1351 N N . ALA A 1 176 ? -6.645 9.064 15.849 1.00 94.75 176 ALA A N 1
ATOM 1352 C CA . ALA A 1 176 ? -6.234 8.278 17.017 1.00 94.75 176 ALA A CA 1
ATOM 1353 C C . ALA A 1 176 ? -7.253 8.357 18.172 1.00 94.75 176 ALA A C 1
ATOM 1355 O O . ALA A 1 176 ? -7.522 7.349 18.840 1.00 94.75 176 ALA A O 1
ATOM 1356 N N . ALA A 1 177 ? -7.856 9.532 18.379 1.00 96.56 177 ALA A N 1
ATOM 1357 C CA . ALA A 1 177 ? -8.947 9.723 19.330 1.00 96.56 177 ALA A CA 1
ATOM 1358 C C . ALA A 1 177 ? -10.195 8.928 18.909 1.00 96.56 177 ALA A C 1
ATOM 1360 O O . ALA A 1 177 ? -10.739 8.175 19.716 1.00 96.56 177 ALA A O 1
ATOM 1361 N N . ALA A 1 178 ? -10.584 8.988 17.631 1.00 96.12 178 ALA A N 1
ATOM 1362 C CA . ALA A 1 178 ? -11.731 8.246 17.108 1.00 96.12 178 ALA A CA 1
ATOM 1363 C C . ALA A 1 178 ? -11.568 6.717 17.246 1.00 96.12 178 ALA A C 1
ATOM 1365 O O . ALA A 1 178 ? -12.513 6.020 17.628 1.00 96.12 178 ALA A O 1
ATOM 1366 N N . VAL A 1 179 ? -10.364 6.186 16.998 1.00 95.56 179 VAL A N 1
ATOM 1367 C CA . VAL A 1 179 ? -10.038 4.770 17.245 1.00 95.56 179 VAL A CA 1
ATOM 1368 C C . VAL A 1 179 ? -10.153 4.433 18.737 1.00 95.56 179 VAL A C 1
ATOM 1370 O O . VAL A 1 179 ? -10.756 3.418 19.092 1.00 95.56 179 VAL A O 1
ATOM 1373 N N . SER A 1 180 ? -9.635 5.288 19.624 1.00 96.38 180 SER A N 1
ATOM 1374 C CA . SER A 1 180 ? -9.709 5.081 21.082 1.00 96.38 180 SER A CA 1
ATOM 1375 C C . SER A 1 180 ? -11.148 5.087 21.610 1.00 96.38 180 SER A C 1
ATOM 1377 O O . SER A 1 180 ? -11.510 4.257 22.453 1.00 96.38 180 SER A O 1
ATOM 1379 N N . ASP A 1 181 ? -12.000 5.957 21.071 1.00 96.75 181 ASP A N 1
ATOM 1380 C CA . ASP A 1 181 ? -13.428 5.994 21.385 1.00 96.75 181 ASP A CA 1
ATOM 1381 C C . ASP A 1 181 ? -14.131 4.700 20.959 1.00 96.75 181 ASP A C 1
ATOM 1383 O O . ASP A 1 181 ? -14.942 4.146 21.708 1.00 96.75 181 ASP A O 1
ATOM 1387 N N . MET A 1 182 ? -13.803 4.171 19.775 1.00 95.88 182 MET A N 1
ATOM 1388 C CA . MET A 1 182 ? -14.364 2.902 19.305 1.00 95.88 182 MET A CA 1
ATOM 1389 C C . MET A 1 182 ? -13.922 1.710 20.156 1.00 95.88 182 MET A C 1
ATOM 1391 O O . MET A 1 182 ? -14.757 0.862 20.479 1.00 95.88 182 MET A O 1
ATOM 1395 N N . ILE A 1 183 ? -12.660 1.666 20.593 1.00 94.69 183 ILE A N 1
ATOM 1396 C CA . ILE A 1 183 ? -12.173 0.642 21.536 1.00 94.69 183 ILE A CA 1
ATOM 1397 C C . ILE A 1 183 ? -12.973 0.702 22.843 1.00 94.69 183 ILE A C 1
ATOM 1399 O O . ILE A 1 183 ? -13.408 -0.332 23.355 1.00 94.69 183 ILE A O 1
ATOM 1403 N N . SER A 1 184 ? -13.228 1.910 23.350 1.00 95.00 184 SER A N 1
ATOM 1404 C CA . SER A 1 184 ? -13.985 2.129 24.588 1.00 95.00 184 SER A CA 1
ATOM 1405 C C . SER A 1 184 ? -15.435 1.643 24.472 1.00 95.00 184 SER A C 1
ATOM 1407 O O . SER A 1 184 ? -15.987 1.094 25.425 1.00 95.00 184 SER A O 1
ATOM 1409 N N . ARG A 1 185 ? -16.045 1.772 23.286 1.00 95.38 185 ARG A N 1
ATOM 1410 C CA . ARG A 1 185 ? -17.390 1.247 22.987 1.00 95.38 185 ARG A CA 1
ATOM 1411 C C . ARG A 1 185 ? -17.434 -0.276 22.844 1.00 95.38 185 ARG A C 1
ATOM 1413 O O . ARG A 1 185 ? -18.456 -0.875 23.175 1.00 95.38 185 ARG A O 1
ATOM 1420 N N . LEU A 1 186 ? -16.356 -0.905 22.369 1.00 94.06 186 LEU A N 1
ATOM 1421 C CA . LEU A 1 186 ? -16.256 -2.365 22.238 1.00 94.06 186 LEU A CA 1
ATOM 1422 C C . LEU A 1 186 ? -15.949 -3.071 23.564 1.00 94.06 186 LEU A C 1
ATOM 1424 O O . LEU A 1 186 ? -16.454 -4.171 23.796 1.00 94.06 186 LEU A O 1
ATOM 1428 N N . ALA A 1 187 ? -15.181 -2.431 24.449 1.00 94.19 187 ALA A N 1
ATOM 1429 C CA . ALA A 1 187 ? -14.766 -2.977 25.741 1.00 94.19 187 ALA A CA 1
ATOM 1430 C C . ALA A 1 187 ? -15.893 -3.629 26.579 1.00 94.19 187 ALA A C 1
ATOM 1432 O O . ALA A 1 187 ? -15.674 -4.734 27.077 1.00 94.19 187 ALA A O 1
ATOM 1433 N N . PRO A 1 188 ? -17.104 -3.048 26.730 1.00 94.75 188 PRO A N 1
ATOM 1434 C CA . PRO A 1 188 ? -18.172 -3.689 27.503 1.00 94.75 188 PRO A CA 1
ATOM 1435 C C . PRO A 1 188 ? -18.759 -4.947 26.844 1.00 94.75 188 PRO A C 1
ATOM 1437 O O . PRO A 1 188 ? -19.336 -5.773 27.544 1.00 94.75 188 PRO A O 1
ATOM 1440 N N . LYS A 1 189 ? -18.643 -5.103 25.518 1.00 94.06 189 LYS A N 1
ATOM 1441 C CA . LYS A 1 189 ? -19.203 -6.252 24.785 1.00 94.06 189 LYS A CA 1
ATOM 1442 C C . LYS A 1 189 ? -18.248 -7.431 24.719 1.00 94.06 189 LYS A C 1
ATOM 1444 O O . LYS A 1 189 ? -18.656 -8.575 24.875 1.00 94.06 189 LYS A O 1
ATOM 1449 N N . VAL A 1 190 ? -16.990 -7.125 24.432 1.00 92.94 190 VAL A N 1
ATOM 1450 C CA . VAL A 1 190 ? -15.940 -8.118 24.201 1.00 92.94 190 VAL A CA 1
ATOM 1451 C C . VAL A 1 190 ? -15.249 -8.502 25.515 1.00 92.94 190 VAL A C 1
ATOM 1453 O O . VAL A 1 190 ? -14.677 -9.581 25.641 1.00 92.94 190 VAL A O 1
ATOM 1456 N N . GLY A 1 191 ? -15.365 -7.640 26.527 1.00 87.75 191 GLY A N 1
ATOM 1457 C CA . GLY A 1 191 ? -14.586 -7.709 27.751 1.00 87.75 191 GLY A CA 1
ATOM 1458 C C . GLY A 1 191 ? -13.268 -6.949 27.614 1.00 87.75 191 GLY A C 1
ATOM 1459 O O . GLY A 1 191 ? -12.852 -6.527 26.533 1.00 87.75 191 GLY A O 1
ATOM 1460 N N . ILE A 1 192 ? -12.594 -6.750 28.747 1.00 76.06 192 ILE A N 1
ATOM 1461 C CA . ILE A 1 192 ? -11.244 -6.184 28.773 1.00 76.06 192 ILE A CA 1
ATOM 1462 C C . ILE A 1 192 ? -10.290 -7.314 28.388 1.00 76.06 192 ILE A C 1
ATOM 1464 O O . ILE A 1 192 ? -9.807 -8.059 29.245 1.00 76.06 192 ILE A O 1
ATOM 1468 N N . LEU A 1 193 ? -10.066 -7.493 27.087 1.00 61.06 193 LEU A N 1
ATOM 1469 C CA . LEU A 1 193 ? -9.030 -8.398 26.614 1.00 61.06 193 LEU A CA 1
ATOM 1470 C C . LEU A 1 193 ? -7.662 -7.896 27.070 1.00 61.06 193 LEU A C 1
ATOM 1472 O O . LEU A 1 193 ? -7.355 -6.702 27.050 1.00 61.06 193 LEU A O 1
ATOM 1476 N N . ARG A 1 194 ? -6.866 -8.844 27.566 1.00 56.94 194 ARG A N 1
ATOM 1477 C CA . ARG A 1 194 ? -5.533 -8.598 28.107 1.00 56.94 194 ARG A CA 1
ATOM 1478 C C . ARG A 1 194 ? -4.671 -7.966 27.023 1.00 56.94 194 ARG A C 1
ATOM 1480 O O . ARG A 1 194 ? -4.650 -8.447 25.898 1.00 56.94 194 ARG A O 1
ATOM 1487 N N . THR A 1 195 ? -3.892 -6.967 27.421 1.00 58.34 195 THR A N 1
ATOM 1488 C CA . THR A 1 195 ? -2.737 -6.368 26.734 1.00 58.34 195 THR A CA 1
ATOM 1489 C C . THR A 1 195 ? -1.622 -7.390 26.449 1.00 58.34 195 THR A C 1
ATOM 1491 O O . THR A 1 195 ? -0.443 -7.159 26.710 1.00 58.34 195 THR A O 1
ATOM 1494 N N . GLY A 1 196 ? -1.960 -8.561 25.916 1.00 54.72 196 GLY A N 1
ATOM 1495 C CA . GLY A 1 196 ? -1.011 -9.384 25.199 1.00 54.72 196 GLY A CA 1
ATOM 1496 C C . GLY A 1 196 ? -0.813 -8.701 23.863 1.00 54.72 196 GLY A C 1
ATOM 1497 O O . GLY A 1 196 ? -1.704 -8.760 23.027 1.00 54.72 196 GLY A O 1
ATOM 1498 N N . ARG A 1 197 ? 0.318 -8.007 23.680 1.00 52.00 197 ARG A N 1
ATOM 1499 C CA . ARG A 1 197 ? 0.745 -7.542 22.356 1.00 52.00 197 ARG A CA 1
ATOM 1500 C C . ARG A 1 197 ? 0.557 -8.714 21.396 1.00 52.00 197 ARG A C 1
ATOM 1502 O O . ARG A 1 197 ? 1.326 -9.674 21.475 1.00 52.00 197 ARG A O 1
ATOM 1509 N N . CYS A 1 198 ? -0.442 -8.649 20.518 1.00 50.53 198 CYS A N 1
ATOM 1510 C CA . CYS A 1 198 ? -0.464 -9.465 19.318 1.00 50.53 198 CYS A CA 1
ATOM 1511 C C . CYS A 1 198 ? 0.773 -9.027 18.542 1.00 50.53 198 CYS A C 1
ATOM 1513 O O . CYS A 1 198 ? 0.775 -8.030 17.826 1.00 50.53 198 CYS A O 1
ATOM 1515 N N . ARG A 1 199 ? 1.899 -9.692 18.821 1.00 46.03 199 ARG A N 1
ATOM 1516 C CA . ARG A 1 199 ? 3.151 -9.452 18.131 1.00 46.03 199 ARG A CA 1
ATOM 1517 C C . ARG A 1 199 ? 2.886 -9.942 16.730 1.00 46.03 199 ARG A C 1
ATOM 1519 O O . ARG A 1 199 ? 2.880 -11.144 16.484 1.00 46.03 199 ARG A O 1
ATOM 1526 N N . LEU A 1 200 ? 2.622 -9.007 15.836 1.00 46.47 200 LEU A N 1
ATOM 1527 C CA . LEU A 1 200 ? 2.506 -9.301 14.433 1.00 46.47 200 LEU A CA 1
ATOM 1528 C C . LEU A 1 200 ? 3.911 -9.705 13.974 1.00 46.47 200 LEU A C 1
ATOM 1530 O O . LEU A 1 200 ? 4.772 -8.873 13.699 1.00 46.47 200 LEU A O 1
ATOM 1534 N N . VAL A 1 201 ? 4.198 -11.010 14.024 1.00 45.31 201 VAL A N 1
ATOM 1535 C CA . VAL A 1 201 ? 5.445 -11.611 13.534 1.00 45.31 201 VAL A CA 1
ATOM 1536 C C . VAL A 1 201 ? 5.360 -11.620 12.005 1.00 45.31 201 VAL A C 1
ATOM 1538 O O . VAL A 1 201 ? 5.229 -12.656 11.370 1.00 45.31 201 VAL A O 1
ATOM 1541 N N . GLY A 1 202 ? 5.330 -10.421 11.426 1.00 39.69 202 GLY A N 1
ATOM 1542 C CA . GLY A 1 202 ? 5.321 -10.154 9.990 1.00 39.69 202 GLY A CA 1
ATOM 1543 C C . GLY A 1 202 ? 6.653 -9.596 9.492 1.00 39.69 202 GLY A C 1
ATOM 1544 O O . GLY A 1 202 ? 6.732 -9.114 8.369 1.00 39.69 202 GLY A O 1
ATOM 1545 N N . GLY A 1 203 ? 7.702 -9.630 10.318 1.00 37.03 203 GLY A N 1
ATOM 1546 C CA . GLY A 1 203 ? 9.050 -9.301 9.876 1.00 37.03 203 GLY A CA 1
ATOM 1547 C C . GLY A 1 203 ? 9.588 -10.417 8.989 1.00 37.03 203 GLY A C 1
ATOM 1548 O O . GLY A 1 203 ? 9.611 -11.575 9.407 1.00 37.03 203 GLY A O 1
ATOM 1549 N N . VAL A 1 204 ? 10.045 -10.065 7.785 1.00 46.59 204 VAL A N 1
ATOM 1550 C CA . VAL A 1 204 ? 10.986 -10.896 7.022 1.00 46.59 204 VAL A CA 1
ATOM 1551 C C . VAL A 1 204 ? 12.084 -11.312 8.009 1.00 46.59 204 VAL A C 1
ATOM 1553 O O . VAL A 1 204 ? 12.637 -10.416 8.659 1.00 46.59 204 VAL A O 1
ATOM 1556 N N . PRO A 1 205 ? 12.370 -12.616 8.207 1.00 49.09 205 PRO A N 1
ATOM 1557 C CA . PRO A 1 205 ? 13.513 -13.014 9.019 1.00 49.09 205 PRO A CA 1
ATOM 1558 C C . PRO A 1 205 ? 14.716 -12.212 8.519 1.00 49.09 205 PRO A C 1
ATOM 1560 O O . PRO A 1 205 ? 14.873 -12.116 7.297 1.00 49.09 205 PRO A O 1
ATOM 1563 N N . PRO A 1 206 ? 15.497 -11.567 9.410 1.00 50.31 206 PRO A N 1
ATOM 1564 C CA . PRO A 1 206 ? 16.627 -10.750 8.986 1.00 50.31 206 PRO A CA 1
ATOM 1565 C C . PRO A 1 206 ? 17.411 -11.573 7.967 1.00 50.31 206 PRO A C 1
ATOM 1567 O O . PRO A 1 206 ? 17.667 -12.747 8.257 1.00 50.31 206 PRO A O 1
ATOM 1570 N N . PRO A 1 207 ? 17.670 -11.039 6.757 1.00 48.03 207 PRO A N 1
ATOM 1571 C CA . PRO A 1 207 ? 18.255 -11.832 5.696 1.00 48.03 207 PRO A CA 1
ATOM 1572 C C . PRO A 1 207 ? 19.517 -12.473 6.260 1.00 48.03 207 PRO A C 1
ATOM 1574 O O . PRO A 1 207 ? 20.482 -11.788 6.579 1.00 48.03 207 PRO A O 1
ATOM 1577 N N . SER A 1 208 ? 19.512 -13.801 6.389 1.00 49.03 208 SER A N 1
ATOM 1578 C CA . SER A 1 208 ? 20.703 -14.580 6.740 1.00 49.03 208 SER A CA 1
ATOM 1579 C C . SER A 1 208 ? 21.746 -14.536 5.623 1.00 49.03 208 SER A C 1
ATOM 1581 O O . SER A 1 208 ? 22.771 -15.205 5.687 1.00 49.03 208 SER A O 1
ATOM 1583 N N . TYR A 1 209 ? 21.480 -13.751 4.581 1.00 47.84 209 TYR A N 1
ATOM 1584 C CA . TYR A 1 209 ? 22.444 -13.364 3.588 1.00 47.84 209 TYR A CA 1
ATOM 1585 C C . TYR A 1 209 ? 23.311 -12.238 4.156 1.00 47.84 209 TYR A C 1
ATOM 1587 O O . TYR A 1 209 ? 23.075 -11.054 3.919 1.00 47.84 209 TYR A O 1
ATOM 1595 N N . SER A 1 210 ? 24.338 -12.617 4.917 1.00 47.91 210 SER A N 1
ATOM 1596 C CA . SER A 1 210 ? 25.529 -11.784 5.009 1.00 47.91 210 SER A CA 1
ATOM 1597 C C . SER A 1 210 ? 26.087 -11.684 3.594 1.00 47.91 210 SER A C 1
ATOM 1599 O O . SER A 1 210 ? 26.601 -12.671 3.062 1.00 47.91 210 SER A O 1
ATOM 1601 N N . VAL A 1 211 ? 25.954 -10.517 2.963 1.00 52.47 211 VAL A N 1
ATOM 1602 C CA . VAL A 1 211 ? 26.826 -10.179 1.837 1.00 52.47 211 VAL A CA 1
ATOM 1603 C C . VAL A 1 211 ? 28.235 -10.310 2.411 1.00 52.47 211 VAL A C 1
ATOM 1605 O O . VAL A 1 211 ? 28.511 -9.627 3.399 1.00 52.47 211 VAL A O 1
ATOM 1608 N N . PRO A 1 212 ? 29.083 -11.231 1.916 1.00 55.97 212 PRO A N 1
ATOM 1609 C CA . PRO A 1 212 ? 30.456 -11.309 2.381 1.00 55.97 212 PRO A CA 1
ATOM 1610 C C . PRO A 1 212 ? 31.030 -9.909 2.257 1.00 55.97 212 PRO A C 1
ATOM 1612 O O . PRO A 1 212 ? 30.925 -9.322 1.176 1.00 55.97 212 PRO A O 1
ATOM 1615 N N . ASP A 1 213 ? 31.551 -9.361 3.357 1.00 54.81 213 ASP A N 1
ATOM 1616 C CA . ASP A 1 213 ? 32.239 -8.081 3.319 1.00 54.81 213 ASP A CA 1
ATOM 1617 C C . ASP A 1 213 ? 33.239 -8.173 2.175 1.00 54.81 213 ASP A C 1
ATOM 1619 O O . ASP A 1 213 ? 34.173 -8.984 2.202 1.00 54.81 213 ASP A O 1
ATOM 1623 N N . TRP A 1 214 ? 32.985 -7.405 1.117 1.00 50.28 214 TRP A N 1
ATOM 1624 C CA . TRP A 1 214 ? 33.902 -7.275 0.004 1.00 50.28 214 TRP A CA 1
ATOM 1625 C C . TRP A 1 214 ? 35.094 -6.485 0.540 1.00 50.28 214 TRP A C 1
ATOM 1627 O O . TRP A 1 214 ? 35.225 -5.280 0.337 1.00 50.28 214 TRP A O 1
ATOM 1637 N N . ASN A 1 215 ? 35.954 -7.170 1.292 1.00 49.81 215 ASN A N 1
ATOM 1638 C CA . ASN A 1 215 ? 37.289 -6.722 1.623 1.00 49.81 215 ASN A CA 1
ATOM 1639 C C . ASN A 1 215 ? 38.024 -6.652 0.290 1.00 49.81 215 ASN A C 1
ATOM 1641 O O . ASN A 1 215 ? 38.484 -7.669 -0.233 1.00 49.81 215 ASN A O 1
ATOM 1645 N N . GLY A 1 216 ? 38.041 -5.451 -0.290 1.00 51.69 216 GLY A N 1
ATOM 1646 C CA . GLY A 1 216 ? 38.551 -5.126 -1.616 1.00 51.69 216 GLY A CA 1
ATOM 1647 C C . GLY A 1 216 ? 40.021 -5.48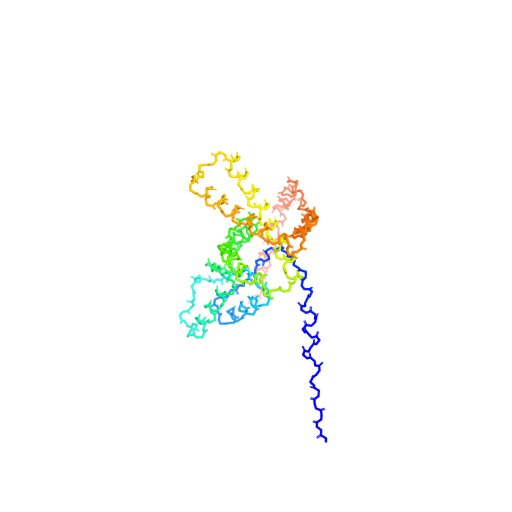4 -1.815 1.00 51.69 216 GLY A C 1
ATOM 1648 O O . GLY A 1 216 ? 40.877 -4.614 -1.874 1.00 51.69 216 GLY A O 1
ATOM 1649 N N . THR A 1 217 ? 40.305 -6.773 -1.966 1.00 51.38 217 THR A N 1
ATOM 1650 C CA . THR A 1 217 ? 41.629 -7.314 -2.299 1.00 51.38 217 THR A CA 1
ATOM 1651 C C . THR A 1 217 ? 41.576 -8.330 -3.442 1.00 51.38 217 THR A C 1
ATOM 1653 O O . THR A 1 217 ? 42.613 -8.642 -4.020 1.00 51.38 217 THR A O 1
ATOM 1656 N N . ALA A 1 218 ? 40.386 -8.783 -3.860 1.00 49.84 218 ALA A N 1
ATOM 1657 C CA . ALA A 1 218 ? 40.243 -9.684 -5.008 1.00 49.84 218 ALA A CA 1
ATOM 1658 C C . ALA A 1 218 ? 40.281 -8.959 -6.371 1.00 49.84 218 ALA A C 1
ATOM 1660 O O . ALA A 1 218 ? 40.764 -9.523 -7.347 1.00 49.84 218 ALA A O 1
ATOM 1661 N N . ALA A 1 219 ? 39.890 -7.679 -6.442 1.00 48.91 219 ALA A N 1
ATOM 1662 C CA . ALA A 1 219 ? 39.902 -6.911 -7.697 1.00 48.91 219 ALA A CA 1
ATOM 1663 C C . ALA A 1 219 ? 41.307 -6.481 -8.178 1.00 48.91 219 ALA A C 1
ATOM 1665 O O . ALA A 1 219 ? 41.427 -5.826 -9.209 1.00 48.91 219 ALA A O 1
ATOM 1666 N N . GLN A 1 220 ? 42.375 -6.846 -7.460 1.00 51.09 220 GLN A N 1
ATOM 1667 C CA . GLN A 1 220 ? 43.760 -6.583 -7.873 1.00 51.09 220 GLN A CA 1
ATOM 1668 C C . GLN A 1 220 ? 44.574 -7.842 -8.198 1.00 51.09 220 GLN A C 1
ATOM 1670 O O . GLN A 1 220 ? 45.747 -7.714 -8.536 1.00 51.09 220 GLN A O 1
ATOM 1675 N N . ARG A 1 221 ? 43.985 -9.049 -8.153 1.00 48.91 221 ARG A N 1
ATOM 1676 C CA . ARG A 1 221 ? 44.712 -10.295 -8.473 1.00 48.91 221 ARG A CA 1
ATOM 1677 C C . ARG A 1 221 ? 44.360 -10.959 -9.804 1.00 48.91 221 ARG A C 1
ATOM 1679 O O . ARG A 1 221 ? 45.122 -11.811 -10.235 1.00 48.91 221 ARG A O 1
ATOM 1686 N N . GLU A 1 222 ? 43.305 -10.532 -10.496 1.00 49.31 222 GLU A N 1
ATOM 1687 C CA . GLU A 1 222 ? 42.964 -11.065 -11.833 1.00 49.31 222 GLU A CA 1
ATOM 1688 C C . GLU A 1 222 ? 43.445 -10.182 -13.004 1.00 49.31 222 GLU A C 1
ATOM 1690 O O . GLU A 1 222 ? 43.312 -10.557 -14.162 1.00 49.31 222 GLU A O 1
ATOM 1695 N N . SER A 1 223 ? 44.088 -9.040 -12.733 1.00 51.19 223 SER A N 1
ATOM 1696 C CA . SER A 1 223 ? 44.609 -8.118 -13.764 1.00 51.19 223 SER A CA 1
ATOM 1697 C C . SER A 1 223 ? 46.108 -8.303 -14.064 1.00 51.19 223 SER A C 1
ATOM 1699 O O . SER A 1 223 ? 46.792 -7.360 -14.469 1.00 51.19 223 SER A O 1
ATOM 1701 N N . GLN A 1 224 ? 46.642 -9.503 -13.859 1.00 51.75 224 GLN A N 1
ATOM 1702 C CA . GLN A 1 224 ? 48.012 -9.840 -14.249 1.00 51.75 224 GLN A CA 1
ATOM 1703 C C . GLN A 1 224 ? 48.077 -11.250 -14.851 1.00 51.75 224 GLN A C 1
ATOM 1705 O O . GLN A 1 224 ? 48.972 -12.030 -14.554 1.00 51.75 224 GLN A O 1
ATOM 1710 N N . MET A 1 225 ? 47.132 -11.594 -15.734 1.00 60.03 225 MET A N 1
ATOM 1711 C CA . MET A 1 225 ? 47.557 -12.430 -16.857 1.00 60.03 225 MET A CA 1
ATOM 1712 C C . MET A 1 225 ? 48.546 -11.582 -17.650 1.00 60.03 225 MET A C 1
ATOM 1714 O O . MET A 1 225 ? 48.190 -10.497 -18.118 1.00 60.03 225 MET A O 1
ATOM 1718 N N . ASP A 1 226 ? 49.798 -12.037 -17.690 1.00 67.00 226 ASP A N 1
ATOM 1719 C CA . ASP A 1 226 ? 50.883 -11.382 -18.408 1.00 67.00 226 ASP A CA 1
ATOM 1720 C C . ASP A 1 226 ? 50.394 -11.021 -19.806 1.00 67.00 226 ASP A C 1
ATOM 1722 O O . ASP A 1 226 ? 49.948 -11.883 -20.567 1.00 67.00 226 ASP A O 1
ATOM 1726 N N . LYS A 1 227 ? 50.456 -9.729 -20.143 1.00 75.00 227 LYS A N 1
ATOM 1727 C CA . LYS A 1 227 ? 50.109 -9.236 -21.483 1.00 75.00 227 LYS A CA 1
ATOM 1728 C C . LYS A 1 227 ? 50.864 -10.007 -22.570 1.00 75.00 227 LYS A C 1
ATOM 1730 O O . LYS A 1 227 ? 50.340 -10.163 -23.667 1.00 75.00 227 LYS A O 1
ATOM 1735 N N . ASP A 1 228 ? 52.026 -10.551 -22.225 1.00 77.75 228 ASP A N 1
ATOM 1736 C CA . ASP A 1 228 ? 52.857 -11.390 -23.082 1.00 77.75 228 ASP A CA 1
ATOM 1737 C C . ASP A 1 228 ? 52.192 -12.734 -23.429 1.00 77.75 228 ASP A C 1
ATOM 1739 O O . ASP A 1 228 ? 52.297 -13.192 -24.564 1.00 77.75 228 ASP A O 1
ATOM 1743 N N . VAL A 1 229 ? 51.420 -13.333 -22.513 1.00 86.19 229 VAL A N 1
ATOM 1744 C CA . VAL A 1 229 ? 50.660 -14.568 -22.785 1.00 86.19 229 VAL A CA 1
ATOM 1745 C C . VAL A 1 229 ? 49.494 -14.291 -23.735 1.00 86.19 229 VAL A C 1
ATOM 1747 O O . VAL A 1 229 ? 49.218 -15.086 -24.631 1.00 86.19 229 VAL A O 1
ATOM 1750 N N . LEU A 1 230 ? 48.821 -13.146 -23.573 1.00 81.81 230 LEU A N 1
ATOM 1751 C CA . LEU A 1 230 ? 47.705 -12.770 -24.443 1.00 81.81 230 LEU A CA 1
ATOM 1752 C C . LEU A 1 230 ? 48.181 -12.404 -25.859 1.00 81.81 230 LEU A C 1
ATOM 1754 O O . LEU A 1 230 ? 47.530 -12.760 -26.839 1.00 81.81 230 LEU A O 1
ATOM 1758 N N . LEU A 1 231 ? 49.327 -11.723 -25.964 1.00 87.69 231 LEU A N 1
ATOM 1759 C CA . LEU A 1 231 ? 49.962 -11.404 -27.244 1.00 87.69 231 LEU A CA 1
ATOM 1760 C C . LEU A 1 231 ? 50.424 -12.668 -27.976 1.00 87.69 231 LEU A C 1
ATOM 1762 O O . LEU A 1 231 ? 50.185 -12.775 -29.175 1.00 87.69 231 LEU A O 1
ATOM 1766 N N . GLY A 1 232 ? 50.989 -13.649 -27.261 1.00 93.62 232 GLY A N 1
ATOM 1767 C CA . GLY A 1 232 ? 51.387 -14.929 -27.854 1.00 93.62 232 GLY A CA 1
ATOM 1768 C C . GLY A 1 232 ? 50.214 -15.690 -28.479 1.00 93.62 232 GLY A C 1
ATOM 1769 O O . GLY A 1 232 ? 50.311 -16.140 -29.617 1.00 93.62 232 GLY A O 1
ATOM 1770 N N . LEU A 1 233 ? 49.073 -15.756 -27.784 1.00 91.88 233 LEU A N 1
ATOM 1771 C CA . LEU A 1 233 ? 47.876 -16.435 -28.296 1.00 91.88 233 LEU A CA 1
ATOM 1772 C C . LEU A 1 233 ? 47.259 -15.729 -29.515 1.00 91.88 233 LEU A C 1
ATOM 1774 O O . LEU A 1 233 ? 46.738 -16.395 -30.406 1.00 91.88 233 LEU A O 1
ATOM 1778 N N . MET A 1 234 ? 47.327 -14.395 -29.583 1.00 91.25 234 MET A N 1
ATOM 1779 C CA . MET A 1 234 ? 46.874 -13.654 -30.768 1.00 91.25 234 MET A CA 1
ATOM 1780 C C . MET A 1 234 ? 47.784 -13.870 -31.979 1.00 91.25 234 MET A C 1
ATOM 1782 O O . MET A 1 234 ? 47.299 -13.912 -33.108 1.00 91.25 234 MET A O 1
ATOM 1786 N N . GLN A 1 235 ? 49.091 -13.982 -31.753 1.00 93.62 235 GLN A N 1
ATOM 1787 C CA . GLN A 1 235 ? 50.062 -14.176 -32.825 1.00 93.62 235 GLN A CA 1
ATOM 1788 C C . GLN A 1 235 ? 49.941 -15.584 -33.429 1.00 93.62 235 GLN A C 1
ATOM 1790 O O . GLN A 1 235 ? 49.925 -15.721 -34.648 1.00 93.62 235 GLN A O 1
ATOM 1795 N N . GLU A 1 236 ? 49.719 -16.599 -32.587 1.00 95.38 236 GLU A N 1
ATOM 1796 C CA . GLU A 1 236 ? 49.480 -17.980 -33.026 1.00 95.38 236 GLU A CA 1
ATOM 1797 C C . GLU A 1 236 ? 48.187 -18.127 -33.857 1.00 95.38 236 GLU A C 1
ATOM 1799 O O . GLU A 1 236 ? 48.144 -18.894 -34.820 1.00 95.38 236 GLU A O 1
ATOM 1804 N N . GLU A 1 237 ? 47.128 -17.381 -33.524 1.00 92.25 237 GLU A N 1
ATOM 1805 C CA . GLU A 1 237 ? 45.885 -17.363 -34.314 1.00 92.25 237 GLU A CA 1
ATOM 1806 C C . GLU A 1 237 ? 46.068 -16.695 -35.684 1.00 92.25 237 GLU A C 1
ATOM 1808 O O . GLU A 1 237 ? 45.554 -17.205 -36.679 1.00 92.25 237 GLU A O 1
ATOM 1813 N N . MET A 1 238 ? 46.834 -15.599 -35.771 1.00 92.44 238 MET A N 1
ATOM 1814 C CA . MET A 1 238 ? 47.127 -14.965 -37.065 1.00 92.44 238 MET A CA 1
ATOM 1815 C C . MET A 1 238 ? 47.945 -15.880 -37.979 1.00 92.44 238 MET A C 1
ATOM 1817 O O . MET A 1 238 ? 47.592 -16.034 -39.144 1.00 92.44 238 MET A O 1
ATOM 1821 N N . GLU A 1 239 ? 48.977 -16.541 -37.450 1.00 93.25 239 GLU A N 1
ATOM 1822 C CA . GLU A 1 239 ? 49.793 -17.478 -38.235 1.00 93.25 239 GLU A CA 1
ATOM 1823 C C . GLU A 1 239 ? 48.969 -18.679 -38.727 1.00 93.25 239 GLU A C 1
ATOM 1825 O O . GLU A 1 239 ? 49.160 -19.159 -39.845 1.00 93.25 239 GLU A O 1
ATOM 1830 N N . LYS A 1 240 ? 47.993 -19.142 -37.932 1.00 93.06 240 LYS A N 1
ATOM 1831 C CA . LYS A 1 240 ? 47.045 -20.180 -38.368 1.00 93.06 240 LYS A CA 1
ATOM 1832 C C . LYS A 1 240 ? 46.125 -19.722 -39.493 1.00 93.06 240 LYS A C 1
ATOM 1834 O O . LYS A 1 240 ? 45.786 -20.542 -40.343 1.00 93.06 240 LYS A O 1
ATOM 1839 N N . GLN A 1 241 ? 45.695 -18.462 -39.487 1.00 89.50 241 GLN A N 1
ATOM 1840 C CA . GLN A 1 241 ? 44.836 -17.920 -40.542 1.00 89.50 241 GLN A CA 1
ATOM 1841 C C . GLN A 1 241 ? 45.612 -17.726 -41.847 1.00 89.50 241 GLN A C 1
ATOM 1843 O O . GLN A 1 241 ? 45.115 -18.111 -42.900 1.00 89.50 241 GLN A O 1
ATOM 1848 N N . GLU A 1 242 ? 46.853 -17.245 -41.770 1.00 91.06 242 GLU A N 1
ATOM 1849 C CA . GLU A 1 242 ? 47.720 -17.054 -42.938 1.00 91.06 242 GLU A CA 1
ATOM 1850 C C . GLU A 1 242 ? 48.090 -18.403 -43.586 1.00 91.06 242 GLU A C 1
ATOM 1852 O O . GLU A 1 242 ? 47.946 -18.587 -44.793 1.00 91.06 242 GLU A O 1
ATOM 1857 N N . ALA A 1 243 ? 48.418 -19.418 -42.775 1.00 89.44 243 ALA A N 1
ATOM 1858 C CA . ALA A 1 243 ? 48.666 -20.776 -43.269 1.00 89.44 243 ALA A CA 1
ATOM 1859 C C . ALA A 1 243 ? 47.419 -21.454 -43.874 1.00 89.44 243 ALA A C 1
ATOM 1861 O O . ALA A 1 243 ? 47.548 -22.370 -44.689 1.00 89.44 243 ALA A O 1
ATOM 1862 N N . ALA A 1 244 ? 46.213 -21.046 -43.463 1.00 88.81 244 ALA A N 1
ATOM 1863 C CA . ALA A 1 244 ? 44.967 -21.551 -44.032 1.00 88.81 244 ALA A CA 1
ATOM 1864 C C . ALA A 1 244 ? 44.620 -20.882 -45.373 1.00 88.81 244 ALA A C 1
ATOM 1866 O O . ALA A 1 244 ? 43.996 -21.533 -46.211 1.00 88.81 244 ALA A O 1
ATOM 1867 N N . GLU A 1 245 ? 45.032 -19.628 -45.588 1.00 87.31 245 GLU A N 1
ATOM 1868 C CA . GLU A 1 245 ? 44.873 -18.930 -46.871 1.00 87.31 245 GLU A CA 1
ATOM 1869 C C . GLU A 1 245 ? 45.845 -19.447 -47.937 1.00 87.31 245 GLU A C 1
ATOM 1871 O O . GLU A 1 245 ? 45.423 -19.668 -49.068 1.00 87.31 245 GLU A O 1
ATOM 1876 N N . ASP A 1 246 ? 47.096 -19.753 -47.584 1.00 84.75 246 ASP A N 1
ATOM 1877 C CA . ASP A 1 246 ? 48.081 -20.304 -48.534 1.00 84.75 246 ASP A CA 1
ATOM 1878 C C . ASP A 1 246 ? 47.770 -21.746 -48.990 1.00 84.75 246 ASP A C 1
ATOM 1880 O O . ASP A 1 246 ? 48.350 -22.251 -49.955 1.00 84.75 246 ASP A O 1
ATOM 1884 N N . ALA A 1 247 ? 46.868 -22.436 -48.286 1.00 78.44 247 ALA A N 1
ATOM 1885 C CA . ALA A 1 247 ? 46.430 -23.790 -48.617 1.00 78.44 247 ALA A CA 1
ATOM 1886 C C . ALA A 1 247 ? 45.214 -23.840 -49.569 1.00 78.44 247 ALA A C 1
ATOM 1888 O O . ALA A 1 247 ? 44.785 -24.945 -49.926 1.00 78.44 247 ALA A O 1
ATOM 1889 N N . GLN A 1 248 ? 44.654 -22.687 -49.960 1.00 67.25 248 GLN A N 1
ATOM 1890 C CA . GLN A 1 248 ? 43.568 -22.560 -50.946 1.00 67.25 248 GLN A CA 1
ATOM 1891 C C . GLN A 1 248 ? 44.085 -22.169 -52.331 1.00 67.25 248 GLN A C 1
ATOM 1893 O O . GLN A 1 248 ? 43.522 -22.711 -53.313 1.00 67.25 248 GLN A O 1
#